Protein AF-A0AAV5Q593-F1 (afdb_monomer)

Radius of gyration: 21.49 Å; Cα contacts (8 Å, |Δi|>4): 114; chains: 1; bounding box: 65×35×60 Å

Foldseek 3Di:
DDDDDCVVVLVVLVVVLVVVDDPVLVVLLVVLLCVLLVVLVVVLVVLVVVLVVLVVDDDDLVSVLLSLLSVLLSLLSVLLSVLSSLQLVVLLSVCSVPHDSVVSSVVSNVVSVVLVCLLVVLCVVQVDPVHSNSNVSSVVSSVVSVVVSVVVLVVDPPDPSVPSVCVSVVSVVVSVVVSVVSVVVSVVVVVVVVVVVVVVVD

pLDDT: mean 79.13, std 11.5, range [40.97, 91.44]

Structure (mmCIF, N/CA/C/O backbone):
data_AF-A0AAV5Q593-F1
#
_entry.id   AF-A0AAV5Q593-F1
#
loop_
_atom_site.group_PDB
_atom_site.id
_atom_site.type_symbol
_atom_site.label_atom_id
_atom_site.label_alt_id
_atom_site.label_comp_id
_atom_site.label_asym_id
_atom_site.label_entity_id
_atom_site.label_seq_id
_atom_site.pdbx_PDB_ins_code
_atom_site.Cartn_x
_atom_site.Cartn_y
_atom_site.Cartn_z
_atom_site.occupancy
_atom_site.B_iso_or_equiv
_atom_site.auth_seq_id
_atom_site.auth_comp_id
_atom_site.auth_asym_id
_atom_site.auth_atom_id
_atom_site.pdbx_PDB_model_num
ATOM 1 N N . MET A 1 1 ? -33.151 -23.256 2.354 1.00 40.97 1 MET A N 1
ATOM 2 C CA . MET A 1 1 ? -32.770 -22.151 3.257 1.00 40.97 1 MET A CA 1
ATOM 3 C C . MET A 1 1 ? -31.304 -21.857 2.971 1.00 40.97 1 MET A C 1
ATOM 5 O O . MET A 1 1 ? -30.452 -22.601 3.429 1.00 40.97 1 MET A O 1
ATOM 9 N N . MET A 1 2 ? -31.025 -20.927 2.051 1.00 46.44 2 MET A N 1
ATOM 10 C CA . MET A 1 2 ? -29.651 -20.563 1.680 1.00 46.44 2 MET A CA 1
ATOM 11 C C . MET A 1 2 ? -29.119 -19.626 2.761 1.00 46.44 2 MET A C 1
ATOM 13 O O . MET A 1 2 ? -29.714 -18.571 2.984 1.00 46.44 2 MET A O 1
ATOM 17 N N . ASP A 1 3 ? -28.026 -19.999 3.422 1.00 46.44 3 ASP A N 1
ATOM 18 C CA . ASP A 1 3 ? -27.325 -19.073 4.304 1.00 46.44 3 ASP A CA 1
ATOM 19 C C . ASP A 1 3 ? -26.886 -17.848 3.489 1.00 46.44 3 ASP A C 1
ATOM 21 O O . ASP A 1 3 ? -26.282 -18.005 2.420 1.00 46.44 3 ASP A O 1
ATOM 25 N N . PRO A 1 4 ? -27.190 -16.620 3.944 1.00 50.50 4 PRO A N 1
ATOM 26 C CA . PRO A 1 4 ? -26.750 -15.429 3.243 1.00 50.50 4 PRO A CA 1
ATOM 27 C C . PRO A 1 4 ? -25.215 -15.417 3.188 1.00 50.50 4 PRO A C 1
ATOM 29 O O . PRO A 1 4 ? -24.549 -15.824 4.148 1.00 50.50 4 PRO A O 1
ATOM 32 N N . PRO A 1 5 ? -24.621 -14.948 2.080 1.00 56.03 5 PRO A N 1
ATOM 33 C CA . PRO A 1 5 ? -23.176 -14.938 1.932 1.00 56.03 5 PRO A CA 1
ATOM 34 C C . PRO A 1 5 ? -22.560 -14.106 3.066 1.00 56.03 5 PRO A C 1
ATOM 36 O O . PRO A 1 5 ? -22.904 -12.944 3.259 1.00 56.03 5 PRO A O 1
ATOM 39 N N . ARG A 1 6 ? -21.654 -14.723 3.837 1.00 53.84 6 ARG A N 1
ATOM 40 C CA . ARG A 1 6 ? -21.144 -14.266 5.150 1.00 53.84 6 ARG A CA 1
ATOM 41 C C . ARG A 1 6 ? -20.503 -12.863 5.153 1.00 53.84 6 ARG A C 1
ATOM 43 O O . ARG A 1 6 ? -20.304 -12.291 6.226 1.00 53.84 6 ARG A O 1
ATOM 50 N N . TYR A 1 7 ? -20.267 -12.273 3.972 1.00 55.06 7 TYR A N 1
ATOM 51 C CA . TYR A 1 7 ? -19.941 -10.852 3.812 1.00 55.06 7 TYR A CA 1
ATOM 52 C C . TYR A 1 7 ? -21.068 -9.961 4.354 1.00 55.06 7 TYR A C 1
ATOM 54 O O . TYR A 1 7 ? -20.794 -9.027 5.106 1.00 55.06 7 TYR A O 1
ATOM 62 N N . SER A 1 8 ? -22.332 -10.275 4.052 1.00 51.53 8 SER A N 1
ATOM 63 C CA . SER A 1 8 ? -23.485 -9.477 4.474 1.00 51.53 8 SER A CA 1
ATOM 64 C C . SER A 1 8 ? -23.594 -9.411 5.995 1.00 51.53 8 SER A C 1
ATOM 66 O O . SER A 1 8 ? -23.920 -8.363 6.533 1.00 51.53 8 SER A O 1
ATOM 68 N N . LEU A 1 9 ? -23.212 -10.480 6.700 1.00 53.84 9 LEU A N 1
ATOM 69 C CA . LEU A 1 9 ? -23.241 -10.554 8.160 1.00 53.84 9 LEU A CA 1
ATOM 70 C C . LEU A 1 9 ? -22.151 -9.698 8.831 1.00 53.84 9 LEU A C 1
ATOM 72 O O . LEU A 1 9 ? -22.342 -9.203 9.944 1.00 53.84 9 LEU A O 1
ATOM 76 N N . HIS A 1 10 ? -20.991 -9.537 8.184 1.00 55.56 10 HIS A N 1
ATOM 77 C CA . HIS A 1 10 ? -19.939 -8.622 8.637 1.00 55.56 10 HIS A CA 1
ATOM 78 C C . HIS A 1 10 ? -20.380 -7.166 8.457 1.00 55.56 10 HIS A C 1
ATOM 80 O O . HIS A 1 10 ? -20.287 -6.383 9.403 1.00 55.56 10 HIS A O 1
ATOM 86 N N . TRP A 1 11 ? -20.940 -6.826 7.292 1.00 54.03 11 TRP A N 1
ATOM 87 C CA . TRP A 1 11 ? -21.517 -5.503 7.049 1.00 54.03 11 TRP A CA 1
ATOM 88 C C . TRP A 1 11 ? -22.706 -5.215 7.962 1.00 54.03 11 TRP A C 1
ATOM 90 O O . TRP A 1 11 ? -22.788 -4.116 8.487 1.00 54.03 11 TRP A O 1
ATOM 100 N N . ASP A 1 12 ? -23.562 -6.197 8.241 1.00 61.19 12 ASP A N 1
ATOM 101 C CA . ASP A 1 12 ? -24.716 -6.042 9.130 1.00 61.19 12 ASP A CA 1
ATOM 102 C C . ASP A 1 12 ? -24.302 -5.874 10.605 1.00 61.19 12 ASP A C 1
ATOM 104 O O . ASP A 1 12 ? -24.892 -5.095 11.354 1.00 61.19 12 ASP A O 1
ATOM 108 N N . ARG A 1 13 ? -23.214 -6.529 11.042 1.00 60.25 13 ARG A N 1
ATOM 109 C CA . ARG A 1 13 ? -22.600 -6.236 12.350 1.00 60.25 13 ARG A CA 1
ATOM 110 C C . ARG A 1 13 ? -21.991 -4.842 12.389 1.00 60.25 13 ARG A C 1
ATOM 112 O O . ARG A 1 13 ? -22.217 -4.129 13.365 1.00 60.25 13 ARG A O 1
ATOM 119 N N . LYS A 1 14 ? -21.257 -4.439 11.345 1.00 63.03 14 LYS A N 1
ATOM 120 C CA . LYS A 1 14 ? -20.722 -3.077 11.249 1.00 63.03 14 LYS A CA 1
ATOM 121 C C . LYS A 1 14 ? -21.850 -2.059 11.313 1.00 63.03 14 LYS A C 1
ATOM 123 O O . LYS A 1 14 ? -21.798 -1.185 12.160 1.00 63.03 14 LYS A O 1
ATOM 128 N N . THR A 1 15 ? -22.893 -2.184 10.500 1.00 65.06 15 THR A N 1
ATOM 129 C CA . THR A 1 15 ? -24.007 -1.226 10.466 1.00 65.06 15 THR A CA 1
ATOM 130 C C . THR A 1 15 ? -24.771 -1.181 11.786 1.00 65.06 15 THR A C 1
ATOM 132 O O . THR A 1 15 ? -25.146 -0.093 12.213 1.00 65.06 15 THR A O 1
ATOM 135 N N . LYS A 1 16 ? -24.958 -2.314 12.478 1.00 66.00 16 LYS A N 1
ATOM 136 C CA . LYS A 1 16 ? -25.583 -2.357 13.813 1.00 66.00 16 LYS A CA 1
ATOM 137 C C . LYS A 1 16 ? -24.742 -1.675 14.888 1.00 66.00 16 LYS A C 1
ATOM 139 O O . LYS A 1 16 ? -25.293 -0.970 15.731 1.00 66.00 16 LYS A O 1
ATOM 144 N N . VAL A 1 17 ? -23.425 -1.872 14.869 1.00 63.81 17 VAL A N 1
ATOM 145 C CA . VAL A 1 17 ? -22.509 -1.206 15.805 1.00 63.81 17 VAL A CA 1
ATOM 146 C C . VAL A 1 17 ? -22.388 0.281 15.459 1.00 63.81 17 VAL A C 1
ATOM 148 O O . VAL A 1 17 ? -22.510 1.119 16.346 1.00 63.81 17 VAL A O 1
ATOM 151 N N . LEU A 1 18 ? -22.257 0.624 14.174 1.00 61.31 18 LEU A N 1
ATOM 152 C CA . LEU A 1 18 ? -22.214 2.001 13.689 1.00 61.31 18 LEU A CA 1
ATOM 153 C C . LEU A 1 18 ? -23.513 2.759 14.023 1.00 61.31 18 LEU A C 1
ATOM 155 O O . LEU A 1 18 ? -23.441 3.855 14.564 1.00 61.31 18 LEU A O 1
ATOM 159 N N . LYS A 1 19 ? -24.704 2.186 13.815 1.00 66.50 19 LYS A N 1
ATOM 160 C CA . LYS A 1 19 ? -25.981 2.850 14.157 1.00 66.50 19 LYS A CA 1
ATOM 161 C C . LYS A 1 19 ? -26.128 3.202 15.640 1.00 66.50 19 LYS A C 1
ATOM 163 O O . LYS A 1 19 ? -26.953 4.043 15.972 1.00 66.50 19 LYS A O 1
ATOM 168 N N . ARG A 1 20 ? -25.360 2.563 16.528 1.00 65.31 20 ARG A N 1
ATOM 169 C CA . ARG A 1 20 ? -25.395 2.822 17.973 1.00 65.31 20 ARG A CA 1
ATOM 170 C C . ARG A 1 20 ? -24.578 4.058 18.379 1.00 65.31 20 ARG A C 1
ATOM 172 O O . ARG A 1 20 ? -24.723 4.522 19.505 1.00 65.31 20 ARG A O 1
ATOM 179 N N . LEU A 1 21 ? -23.709 4.572 17.504 1.00 70.69 21 LEU A N 1
ATOM 180 C CA . LEU A 1 21 ? -22.797 5.672 17.822 1.00 70.69 21 LEU A CA 1
ATOM 181 C C . LEU A 1 21 ? -23.312 7.028 17.308 1.00 70.69 21 LEU A C 1
ATOM 183 O O . LEU A 1 21 ? -23.854 7.100 16.204 1.00 70.69 21 LEU A O 1
ATOM 187 N N . PRO A 1 22 ? -23.073 8.119 18.058 1.00 77.12 22 PRO A N 1
ATOM 188 C CA . PRO A 1 22 ? -23.389 9.465 17.604 1.00 77.12 22 PRO A CA 1
ATOM 189 C C . PRO A 1 22 ? -22.501 9.879 16.417 1.00 77.12 22 PRO A C 1
ATOM 191 O O . PRO A 1 22 ? -21.320 9.533 16.338 1.00 77.12 22 PRO A O 1
ATOM 194 N N . THR A 1 23 ? -23.070 10.654 15.494 1.00 77.88 23 THR A N 1
ATOM 195 C CA . THR A 1 23 ? -22.517 10.943 14.157 1.00 77.88 23 THR A CA 1
ATOM 196 C C . THR A 1 23 ? -21.130 11.597 14.173 1.00 77.88 23 THR A C 1
ATOM 198 O O . THR A 1 23 ? -20.306 11.321 13.304 1.00 77.88 23 THR A O 1
ATOM 201 N N . HIS A 1 24 ? -20.834 12.423 15.180 1.00 76.06 24 HIS A N 1
ATOM 202 C CA . HIS A 1 24 ? -19.535 13.093 15.306 1.00 76.06 24 HIS A CA 1
ATOM 203 C C . HIS A 1 24 ? -18.388 12.101 15.545 1.00 76.06 24 HIS A C 1
ATOM 205 O O . HIS A 1 24 ? -17.301 12.260 14.995 1.00 76.06 24 HIS A O 1
ATOM 211 N N . ILE A 1 25 ? -18.637 11.031 16.306 1.00 82.25 25 ILE A N 1
ATOM 212 C CA . ILE A 1 25 ? -17.612 10.025 16.595 1.00 82.25 25 ILE A CA 1
ATOM 213 C C . ILE A 1 25 ? -17.326 9.172 15.358 1.00 82.25 25 ILE A C 1
ATOM 215 O O . ILE A 1 25 ? -16.177 8.803 15.123 1.00 82.25 25 ILE A O 1
ATOM 219 N N . HIS A 1 26 ? -18.338 8.924 14.520 1.00 74.38 26 HIS A N 1
ATOM 220 C CA . HIS A 1 26 ? -18.133 8.279 13.217 1.00 74.38 26 HIS A CA 1
ATOM 221 C C . HIS A 1 26 ? -17.228 9.069 12.299 1.00 74.38 26 HIS A C 1
ATOM 223 O O . HIS A 1 26 ? -16.357 8.491 11.648 1.00 74.38 26 HIS A O 1
ATOM 229 N N . MET A 1 27 ? -17.418 10.385 12.259 1.00 78.31 27 MET A N 1
ATOM 230 C CA . MET A 1 27 ? -16.593 11.253 11.433 1.00 78.31 27 MET A CA 1
ATOM 231 C C . MET A 1 27 ? -15.132 11.211 11.900 1.00 78.31 27 MET A C 1
ATOM 233 O O . MET A 1 27 ? -14.245 10.963 11.089 1.00 78.31 27 MET A O 1
ATOM 237 N N . ILE A 1 28 ? -14.884 11.326 13.209 1.00 82.75 28 ILE A N 1
ATOM 238 C CA . ILE A 1 28 ? -13.532 11.241 13.790 1.00 82.75 28 ILE A CA 1
ATOM 239 C C . ILE A 1 28 ? -12.879 9.882 13.501 1.00 82.75 28 ILE A C 1
ATOM 241 O O . ILE A 1 28 ? -11.709 9.825 13.125 1.00 82.75 28 ILE A O 1
ATOM 245 N N . LEU A 1 29 ? -13.626 8.785 13.645 1.00 80.88 29 LEU A N 1
ATOM 246 C CA . LEU A 1 29 ? -13.118 7.431 13.412 1.00 80.88 29 LEU A CA 1
ATOM 247 C C . LEU A 1 29 ? -12.730 7.205 11.942 1.00 80.88 29 LEU A C 1
ATOM 249 O O . LEU A 1 29 ? -11.699 6.598 11.660 1.00 80.88 29 LEU A O 1
ATOM 253 N N . THR A 1 30 ? -13.536 7.734 11.020 1.00 79.50 30 THR A N 1
ATOM 254 C CA . THR A 1 30 ? -13.275 7.684 9.575 1.00 79.50 30 THR A CA 1
ATOM 255 C C . THR A 1 30 ? -12.025 8.497 9.234 1.00 79.50 30 THR A C 1
ATOM 257 O O . THR A 1 30 ? -11.109 7.973 8.612 1.00 79.50 30 THR A O 1
ATOM 260 N N . ILE A 1 31 ? -11.922 9.726 9.750 1.00 82.44 31 ILE A N 1
ATOM 261 C CA . ILE A 1 31 ? -10.764 10.604 9.527 1.00 82.44 31 ILE A CA 1
ATOM 262 C C . ILE A 1 31 ? -9.478 9.969 10.065 1.00 82.44 31 ILE A C 1
ATOM 264 O O . ILE A 1 31 ? -8.472 9.944 9.365 1.00 82.44 31 ILE A O 1
ATOM 268 N N . CYS A 1 32 ? -9.503 9.403 11.277 1.00 77.38 32 CYS A N 1
ATOM 269 C CA . CYS A 1 32 ? -8.333 8.759 11.882 1.00 77.38 32 CYS A CA 1
ATOM 270 C C . CYS A 1 32 ? -7.802 7.585 11.044 1.00 77.38 32 CYS A C 1
ATOM 272 O O . CYS A 1 32 ? -6.595 7.354 10.995 1.00 77.38 32 CYS A O 1
ATOM 274 N N . ARG A 1 33 ? -8.695 6.842 10.385 1.00 81.38 33 ARG A N 1
ATOM 275 C CA . ARG A 1 33 ? -8.326 5.745 9.484 1.00 81.38 33 ARG A CA 1
ATOM 276 C C . ARG A 1 33 ? -7.701 6.253 8.183 1.00 81.38 33 ARG A C 1
ATOM 278 O O . ARG A 1 33 ? -6.836 5.578 7.632 1.00 81.38 33 ARG A O 1
ATOM 285 N N . ASP A 1 34 ? -8.125 7.415 7.698 1.00 85.06 34 ASP A N 1
ATOM 286 C CA . ASP A 1 34 ? -7.750 7.909 6.371 1.00 85.06 34 ASP A CA 1
ATOM 287 C C . ASP A 1 34 ? -6.415 8.700 6.369 1.00 85.06 34 ASP A C 1
ATOM 289 O O . ASP A 1 34 ? -5.827 8.916 5.309 1.00 85.06 34 ASP A O 1
ATOM 293 N N . ILE A 1 35 ? -5.867 9.051 7.544 1.00 86.12 35 ILE A N 1
ATOM 294 C CA . ILE A 1 35 ? -4.539 9.690 7.712 1.00 86.12 35 ILE A CA 1
ATOM 295 C C . ILE A 1 35 ? -3.400 8.939 6.978 1.00 86.12 35 ILE A C 1
ATOM 297 O O . ILE A 1 35 ? -2.719 9.558 6.155 1.00 86.12 35 ILE A O 1
ATOM 301 N N . PRO A 1 36 ? -3.158 7.631 7.221 1.00 84.19 36 PRO A N 1
ATOM 302 C CA . PRO A 1 36 ? -2.080 6.891 6.555 1.00 84.19 36 PRO A CA 1
ATOM 303 C C . PRO A 1 36 ? -2.301 6.758 5.044 1.00 84.19 36 PRO A C 1
ATOM 305 O O . PRO A 1 36 ? -1.339 6.751 4.277 1.00 84.19 36 PRO A O 1
ATOM 308 N N . ILE A 1 37 ? -3.563 6.705 4.606 1.00 85.62 37 ILE A N 1
ATOM 309 C CA . ILE A 1 37 ? -3.933 6.612 3.190 1.00 85.62 37 ILE A CA 1
ATOM 310 C C . ILE A 1 37 ? -3.525 7.888 2.464 1.00 85.62 37 ILE A C 1
ATOM 312 O O . ILE A 1 37 ? -2.907 7.814 1.407 1.00 85.62 37 ILE A O 1
ATOM 316 N N . TYR A 1 38 ? -3.819 9.052 3.046 1.00 86.88 38 TYR A N 1
ATOM 317 C CA . TYR A 1 38 ? -3.454 10.336 2.456 1.00 86.88 38 TYR A CA 1
ATOM 318 C C . TYR A 1 38 ? -1.933 10.484 2.289 1.00 86.88 38 TYR A C 1
ATOM 320 O O . TYR A 1 38 ? -1.461 10.928 1.240 1.00 86.88 38 TYR A O 1
ATOM 328 N N . LEU A 1 39 ? -1.152 10.057 3.287 1.00 85.69 39 LEU A N 1
ATOM 329 C CA . LEU A 1 39 ? 0.309 10.104 3.212 1.00 85.69 39 LEU A CA 1
ATOM 330 C C . LEU A 1 39 ? 0.865 9.177 2.122 1.00 85.69 39 LEU A C 1
ATOM 332 O O . LEU A 1 39 ? 1.710 9.590 1.327 1.00 85.69 39 LEU A O 1
ATOM 336 N N . MET A 1 40 ? 0.384 7.935 2.059 1.00 85.25 40 MET A N 1
ATOM 337 C CA . MET A 1 40 ? 0.772 6.982 1.014 1.00 85.25 40 MET A CA 1
ATOM 338 C C . MET A 1 40 ? 0.362 7.480 -0.378 1.00 85.25 40 MET A C 1
ATOM 340 O O . MET A 1 40 ? 1.123 7.358 -1.335 1.00 85.25 40 MET A O 1
ATOM 344 N N . LEU A 1 41 ? -0.804 8.122 -0.491 1.00 86.69 41 LEU A N 1
ATOM 345 C CA . LEU A 1 41 ? -1.286 8.698 -1.742 1.00 86.69 41 LEU A CA 1
ATOM 346 C C . LEU A 1 41 ? -0.382 9.841 -2.229 1.00 86.69 41 LEU A C 1
ATOM 348 O O . LEU A 1 41 ? -0.114 9.941 -3.425 1.00 86.69 41 LEU A O 1
ATOM 352 N N . LYS A 1 42 ? 0.158 10.664 -1.318 1.00 87.62 42 LYS A N 1
ATOM 353 C CA . LYS A 1 42 ? 1.162 11.685 -1.663 1.00 87.62 42 LYS A CA 1
ATOM 354 C C . LYS A 1 42 ? 2.403 11.056 -2.305 1.00 87.62 42 LYS A C 1
ATOM 356 O O . LYS A 1 42 ? 2.873 11.554 -3.324 1.00 87.62 42 LYS A O 1
ATOM 361 N N . HIS A 1 43 ? 2.907 9.957 -1.745 1.00 86.94 43 HIS A N 1
ATOM 362 C CA . HIS A 1 43 ? 4.047 9.233 -2.311 1.00 86.94 43 HIS A CA 1
ATOM 363 C C . HIS A 1 43 ? 3.720 8.617 -3.674 1.00 86.94 43 HIS A C 1
ATOM 365 O O . HIS A 1 43 ? 4.517 8.728 -4.604 1.00 86.94 43 HIS A O 1
ATOM 371 N N . TYR A 1 44 ? 2.526 8.036 -3.814 1.00 87.25 44 TYR A N 1
ATOM 372 C CA . TYR A 1 44 ? 2.028 7.517 -5.084 1.00 87.25 44 TYR A CA 1
ATOM 373 C C . TYR A 1 44 ? 2.024 8.591 -6.183 1.00 87.25 44 TYR A C 1
ATOM 375 O O . TYR A 1 44 ? 2.565 8.359 -7.262 1.00 87.25 44 TYR A O 1
ATOM 383 N N . PHE A 1 45 ? 1.493 9.789 -5.909 1.00 87.69 45 PHE A N 1
ATOM 384 C CA . PHE A 1 45 ? 1.488 10.879 -6.892 1.00 87.69 45 PHE A CA 1
ATOM 385 C C . PHE A 1 45 ? 2.898 11.300 -7.324 1.00 87.69 45 PHE A C 1
ATOM 387 O O . PHE A 1 45 ? 3.109 11.572 -8.505 1.00 87.69 45 PHE A O 1
ATOM 394 N N . VAL A 1 46 ? 3.869 11.313 -6.404 1.00 87.19 46 VAL A N 1
ATOM 395 C CA . VAL A 1 46 ? 5.276 11.608 -6.728 1.00 87.19 46 VAL A CA 1
ATOM 396 C C . VAL A 1 46 ? 5.883 10.527 -7.632 1.00 87.19 46 VAL A C 1
ATOM 398 O O . VAL A 1 46 ? 6.596 10.844 -8.577 1.00 87.19 46 VAL A O 1
ATOM 401 N N . LEU A 1 47 ? 5.583 9.249 -7.392 1.00 84.38 47 LEU A N 1
ATOM 402 C CA . LEU A 1 47 ? 6.066 8.147 -8.236 1.00 84.38 47 LEU A CA 1
ATOM 403 C C . LEU A 1 47 ? 5.481 8.209 -9.651 1.00 84.38 47 LEU A C 1
ATOM 405 O O . LEU A 1 47 ? 6.194 8.004 -10.632 1.00 84.38 47 LEU A O 1
ATOM 409 N N . VAL A 1 48 ? 4.189 8.521 -9.758 1.00 85.44 48 VAL A N 1
ATOM 410 C 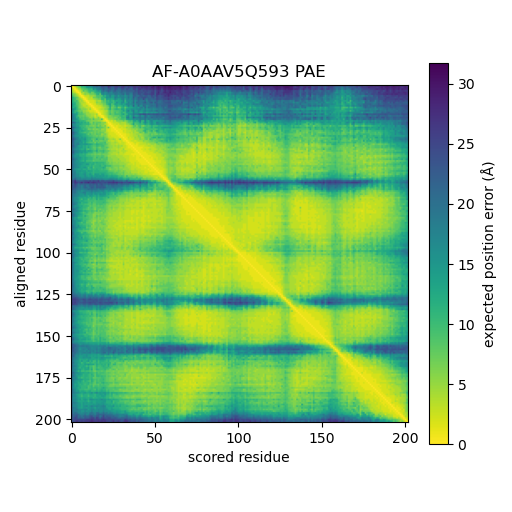CA . VAL A 1 48 ? 3.499 8.637 -11.049 1.00 85.44 48 VAL A CA 1
ATOM 411 C C . VAL A 1 48 ? 3.993 9.845 -11.841 1.00 85.44 48 VAL A C 1
ATOM 413 O O . VAL A 1 48 ? 4.158 9.740 -13.056 1.00 85.44 48 VAL A O 1
ATOM 416 N N . SER A 1 49 ? 4.278 10.975 -11.186 1.00 83.62 49 SER A N 1
ATOM 417 C CA . SER A 1 49 ? 4.833 12.141 -11.883 1.00 83.62 49 SER A CA 1
ATOM 418 C C . SER A 1 49 ? 6.239 11.865 -12.425 1.00 83.62 49 SER A C 1
ATOM 420 O O . SER A 1 49 ? 6.508 12.170 -13.584 1.00 83.62 49 SER A O 1
ATOM 422 N N . GLN A 1 50 ? 7.102 11.205 -11.643 1.00 83.06 50 GLN A N 1
ATOM 423 C CA . GLN A 1 50 ? 8.434 10.767 -12.087 1.00 83.06 50 GLN A CA 1
ATOM 424 C C . GLN A 1 50 ? 8.350 9.811 -13.287 1.00 83.06 50 GLN A C 1
ATOM 426 O O . GLN A 1 50 ? 9.114 9.937 -14.243 1.00 83.06 50 GLN A O 1
ATOM 431 N N . TRP A 1 51 ? 7.397 8.876 -13.264 1.00 83.06 51 TRP A N 1
ATOM 432 C CA . TRP A 1 51 ? 7.144 7.953 -14.370 1.00 83.06 51 TRP A CA 1
ATOM 433 C C . TRP A 1 51 ? 6.709 8.674 -15.654 1.00 83.06 51 TRP A C 1
ATOM 435 O O . TRP A 1 51 ? 7.240 8.390 -16.729 1.00 83.06 51 TRP A O 1
ATOM 445 N N . TYR A 1 52 ? 5.782 9.629 -15.542 1.00 82.31 52 TYR A N 1
ATOM 446 C CA . TYR A 1 52 ? 5.266 10.385 -16.685 1.00 82.31 52 TYR A CA 1
ATOM 447 C C . TYR A 1 52 ? 6.351 11.246 -17.349 1.00 82.31 52 TYR A C 1
ATOM 449 O O . TYR A 1 52 ? 6.488 11.238 -18.571 1.00 82.31 52 TYR A O 1
ATOM 457 N N . GLU A 1 53 ? 7.172 11.926 -16.545 1.00 83.19 53 GLU A N 1
ATOM 458 C CA . GLU A 1 53 ? 8.322 12.715 -17.014 1.00 83.19 53 GLU A CA 1
ATOM 459 C C . GLU A 1 53 ? 9.352 11.866 -17.770 1.00 83.19 53 GLU A C 1
ATOM 461 O O . GLU A 1 53 ? 9.943 12.312 -18.755 1.00 83.19 53 GLU A O 1
ATOM 466 N N . LEU A 1 54 ? 9.566 10.622 -17.332 1.00 77.38 54 LEU A N 1
ATOM 467 C CA . LEU A 1 54 ? 10.458 9.692 -18.018 1.00 77.38 54 LEU A CA 1
ATOM 468 C C . LEU A 1 54 ? 9.880 9.266 -19.373 1.00 77.38 54 LEU A C 1
ATOM 470 O O . LEU A 1 54 ? 10.638 9.225 -20.337 1.00 77.38 54 LEU A O 1
ATOM 474 N N . ILE A 1 55 ? 8.568 9.007 -19.450 1.00 75.69 55 ILE A N 1
ATOM 475 C CA . ILE A 1 55 ? 7.860 8.592 -20.678 1.00 75.69 55 ILE A CA 1
ATOM 476 C C . ILE A 1 55 ? 7.785 9.681 -21.736 1.00 75.69 55 ILE A C 1
ATOM 478 O O . ILE A 1 55 ? 7.825 9.378 -22.927 1.00 75.69 55 ILE A O 1
ATOM 482 N N . ALA A 1 56 ? 7.706 10.941 -21.323 1.00 78.44 56 ALA A N 1
ATOM 483 C CA . ALA A 1 56 ? 7.639 12.064 -22.247 1.00 78.44 56 ALA A CA 1
ATOM 484 C C . ALA A 1 56 ? 8.954 12.317 -23.018 1.00 78.44 56 ALA A C 1
ATOM 486 O O . ALA A 1 56 ? 8.946 13.061 -23.998 1.00 78.44 56 ALA A O 1
ATOM 487 N N . LYS A 1 57 ? 10.085 11.723 -22.606 1.00 79.12 57 LYS A N 1
ATOM 488 C CA . LYS A 1 57 ? 11.384 11.871 -23.286 1.00 79.12 57 LYS A CA 1
ATOM 489 C C . LYS A 1 57 ? 11.619 10.732 -24.286 1.00 79.12 57 LYS A C 1
ATOM 491 O O . LYS A 1 57 ? 11.561 9.569 -23.914 1.00 79.12 57 LYS A O 1
ATOM 496 N N . ASP A 1 58 ? 11.941 11.075 -25.533 1.00 60.84 58 ASP A N 1
ATOM 497 C CA . ASP A 1 58 ? 12.245 10.134 -26.627 1.00 60.84 58 ASP A CA 1
ATOM 498 C C . ASP A 1 58 ? 13.471 9.239 -26.291 1.00 60.84 58 ASP A C 1
ATOM 500 O O . ASP A 1 58 ? 14.482 9.727 -25.774 1.00 60.84 58 ASP A O 1
ATOM 504 N N . TYR A 1 59 ? 13.370 7.914 -26.481 1.00 59.84 59 TYR A N 1
ATOM 505 C CA . TYR A 1 59 ? 14.107 6.915 -25.674 1.00 59.84 59 TYR A CA 1
ATOM 506 C C . TYR A 1 59 ? 15.391 6.311 -26.292 1.00 59.84 59 TYR A C 1
ATOM 508 O O . TYR A 1 59 ? 15.403 5.838 -27.426 1.00 59.84 59 TYR A O 1
ATOM 516 N N . LYS A 1 60 ? 16.433 6.171 -25.445 1.00 62.22 60 LYS A N 1
ATOM 517 C CA . LYS A 1 60 ? 17.453 5.091 -25.471 1.00 62.22 60 LYS A CA 1
ATOM 518 C C . LYS A 1 60 ? 17.004 3.948 -24.541 1.00 62.22 60 LYS A C 1
ATOM 520 O O . LYS A 1 60 ? 16.194 4.154 -23.644 1.00 62.22 60 LYS A O 1
ATOM 525 N N . SER A 1 61 ? 17.557 2.749 -24.674 1.00 65.12 61 SER A N 1
ATOM 526 C CA . SER A 1 61 ? 17.097 1.581 -23.908 1.00 65.12 61 SER A CA 1
ATOM 527 C C . SER A 1 61 ? 17.318 1.614 -22.393 1.00 65.12 61 SER A C 1
ATOM 529 O O . SER A 1 61 ? 16.535 1.060 -21.628 1.00 65.12 61 SER A O 1
ATOM 531 N N . VAL A 1 62 ? 18.334 2.328 -21.912 1.00 67.00 62 VAL A N 1
ATOM 532 C CA . VAL A 1 62 ? 18.587 2.458 -20.466 1.00 67.00 62 VAL A CA 1
ATOM 533 C C . VAL A 1 62 ? 17.445 3.202 -19.759 1.00 67.00 62 VAL A C 1
ATOM 535 O O . VAL A 1 62 ? 17.131 2.913 -18.602 1.00 67.00 62 VAL A O 1
ATOM 538 N N . THR A 1 63 ? 16.779 4.140 -20.442 1.00 69.62 63 THR A N 1
ATOM 539 C CA . THR A 1 63 ? 15.682 4.905 -19.841 1.00 69.62 63 THR A CA 1
ATOM 540 C C . THR A 1 63 ? 14.386 4.093 -19.748 1.00 69.62 63 THR A C 1
ATOM 542 O O . THR A 1 63 ? 13.604 4.342 -18.828 1.00 69.62 63 THR A O 1
ATOM 545 N N . THR A 1 64 ? 14.160 3.086 -20.605 1.00 71.38 64 THR A N 1
ATOM 546 C CA . THR A 1 64 ? 12.956 2.231 -20.519 1.00 71.38 64 THR A CA 1
ATOM 547 C C . THR A 1 64 ? 12.984 1.340 -19.278 1.00 71.38 64 THR A C 1
ATOM 549 O O . THR A 1 64 ? 11.970 1.231 -18.588 1.00 71.38 64 THR A O 1
ATOM 552 N N . VAL A 1 65 ? 14.155 0.793 -18.924 1.00 77.06 65 VAL A N 1
ATOM 553 C CA . VAL A 1 65 ? 14.356 -0.001 -17.696 1.00 77.06 65 VAL A CA 1
ATOM 554 C C . VAL A 1 65 ? 13.990 0.821 -16.458 1.00 77.06 65 VAL A C 1
ATOM 556 O O . VAL A 1 65 ? 13.234 0.370 -15.594 1.00 77.06 65 VAL A O 1
ATOM 559 N N . ARG A 1 66 ? 14.453 2.073 -16.399 1.00 77.62 66 ARG A N 1
ATOM 560 C CA . ARG A 1 66 ? 14.168 2.968 -15.272 1.00 77.62 66 ARG A CA 1
ATOM 561 C C . ARG A 1 66 ? 12.692 3.370 -15.200 1.00 77.62 66 ARG A C 1
ATOM 563 O O . ARG A 1 66 ? 12.125 3.400 -14.114 1.00 77.62 66 ARG A O 1
ATOM 570 N N . ALA A 1 67 ? 12.037 3.618 -16.335 1.00 79.25 67 ALA A N 1
ATOM 571 C CA . ALA A 1 67 ? 10.604 3.919 -16.359 1.00 79.25 67 ALA A CA 1
ATOM 572 C C . ALA A 1 67 ? 9.765 2.752 -15.807 1.00 79.25 67 ALA A C 1
ATOM 574 O O . ALA A 1 67 ? 8.847 2.952 -15.013 1.00 79.25 67 ALA A O 1
ATOM 575 N N . THR A 1 68 ? 10.106 1.514 -16.162 1.00 84.00 68 THR A N 1
ATOM 576 C CA . THR A 1 68 ? 9.379 0.344 -15.655 1.00 84.00 68 THR A CA 1
ATOM 577 C C . THR A 1 68 ? 9.548 0.107 -14.154 1.00 84.00 68 THR A C 1
ATOM 579 O O . THR A 1 68 ? 8.633 -0.419 -13.519 1.00 84.00 68 THR A O 1
ATOM 582 N N . GLU A 1 69 ? 10.668 0.539 -13.570 1.00 86.06 69 GLU A N 1
ATOM 583 C CA . GLU A 1 69 ? 10.899 0.460 -12.128 1.00 86.06 69 GLU A CA 1
ATOM 584 C C . GLU A 1 69 ? 9.917 1.350 -11.352 1.00 86.06 69 GLU A C 1
ATOM 586 O O . GLU A 1 69 ? 9.238 0.875 -10.439 1.00 86.06 69 GLU A O 1
ATOM 591 N N . TYR A 1 70 ? 9.762 2.612 -11.768 1.00 86.44 70 TYR A N 1
ATOM 592 C CA . TYR A 1 70 ? 8.798 3.536 -11.160 1.00 86.44 70 TYR A CA 1
ATOM 593 C C . TYR A 1 70 ? 7.345 3.087 -11.362 1.00 86.44 70 TYR A C 1
ATOM 595 O O . TYR A 1 70 ? 6.518 3.245 -10.462 1.00 86.44 70 TYR A O 1
ATOM 603 N N . PHE A 1 71 ? 7.037 2.465 -12.505 1.00 87.19 71 PHE A N 1
ATOM 604 C CA . PHE A 1 71 ? 5.716 1.887 -12.751 1.00 87.19 71 PHE A CA 1
ATOM 605 C C . PHE A 1 71 ? 5.389 0.775 -11.747 1.00 87.19 71 PHE A C 1
ATOM 607 O O . PHE A 1 71 ? 4.362 0.838 -11.070 1.00 87.19 71 PHE A O 1
ATOM 614 N N . LEU A 1 72 ? 6.276 -0.213 -11.589 1.00 89.31 72 LEU A N 1
ATOM 615 C CA . LEU A 1 72 ? 6.079 -1.282 -10.605 1.00 89.31 72 LEU A CA 1
ATOM 616 C C . LEU A 1 72 ? 6.029 -0.726 -9.179 1.00 89.31 72 LEU A C 1
ATOM 618 O O . LEU A 1 72 ? 5.163 -1.129 -8.408 1.00 89.31 72 LEU A O 1
ATOM 622 N N . ALA A 1 73 ? 6.898 0.227 -8.836 1.00 89.75 73 ALA A N 1
ATOM 623 C CA . ALA A 1 73 ? 6.882 0.888 -7.533 1.00 89.75 73 ALA A CA 1
ATOM 624 C C . ALA A 1 73 ? 5.514 1.529 -7.226 1.00 89.75 73 ALA A C 1
ATOM 626 O O . ALA A 1 73 ? 4.978 1.348 -6.132 1.00 89.75 73 ALA A O 1
ATOM 627 N N . SER A 1 74 ? 4.902 2.206 -8.204 1.00 89.12 74 SER A N 1
ATOM 628 C CA . SER A 1 74 ? 3.562 2.791 -8.057 1.00 89.12 74 SER A CA 1
ATOM 629 C C . SER A 1 74 ? 2.477 1.732 -7.820 1.00 89.12 74 SER A C 1
ATOM 631 O O . SER A 1 74 ? 1.604 1.912 -6.969 1.00 89.12 74 SER A O 1
ATOM 633 N N . LEU A 1 75 ? 2.576 0.584 -8.496 1.00 90.75 75 LEU A N 1
ATOM 634 C CA . LEU A 1 75 ? 1.661 -0.542 -8.326 1.00 90.75 75 LEU A CA 1
ATOM 635 C C . LEU A 1 75 ? 1.781 -1.146 -6.920 1.00 90.75 75 LEU A C 1
ATOM 637 O O . LEU A 1 75 ? 0.769 -1.372 -6.256 1.00 90.75 75 LEU A O 1
ATOM 641 N N . TRP A 1 76 ? 3.005 -1.352 -6.427 1.00 91.00 76 TRP A N 1
ATOM 642 C CA . TRP A 1 76 ? 3.241 -1.826 -5.059 1.00 91.00 76 TRP A CA 1
ATOM 643 C C . TRP A 1 76 ? 2.794 -0.809 -4.005 1.00 91.00 76 TRP A C 1
ATOM 645 O O . TRP A 1 76 ? 2.277 -1.203 -2.959 1.00 91.00 76 TRP A O 1
ATOM 655 N N . CYS A 1 77 ? 2.898 0.489 -4.294 1.00 90.12 77 CYS A N 1
ATOM 656 C CA . CYS A 1 77 ? 2.354 1.542 -3.441 1.00 90.12 77 CYS A CA 1
ATOM 657 C C . CYS A 1 77 ? 0.819 1.439 -3.320 1.00 90.12 77 CYS A C 1
ATOM 659 O O . CYS A 1 77 ? 0.288 1.483 -2.209 1.00 90.12 77 CYS A O 1
ATOM 661 N N . LEU A 1 78 ? 0.097 1.189 -4.422 1.00 89.75 78 LEU A N 1
ATOM 662 C CA . LEU A 1 78 ? -1.355 0.946 -4.383 1.00 89.75 78 LEU A CA 1
ATOM 663 C C . LEU A 1 78 ? -1.716 -0.283 -3.538 1.00 89.75 78 LEU A C 1
ATOM 665 O O . LEU A 1 78 ? -2.668 -0.240 -2.757 1.00 89.75 78 LEU A O 1
ATOM 669 N N . VAL A 1 79 ? -0.935 -1.363 -3.638 1.00 91.44 79 VAL A N 1
ATOM 670 C CA . VAL A 1 79 ? -1.116 -2.555 -2.790 1.00 91.44 79 VAL A CA 1
ATOM 671 C C . VAL A 1 79 ? -0.896 -2.220 -1.314 1.00 91.44 79 VAL A C 1
ATOM 673 O O . VAL A 1 79 ? -1.688 -2.649 -0.477 1.00 91.44 79 VAL A O 1
ATOM 676 N N . CYS A 1 80 ? 0.120 -1.418 -0.981 1.00 90.12 80 CYS A N 1
ATOM 677 C CA . CYS A 1 80 ? 0.369 -0.968 0.393 1.00 90.12 80 CYS A CA 1
ATOM 678 C C . CYS A 1 80 ? -0.797 -0.138 0.946 1.00 90.12 80 CYS A C 1
ATOM 680 O O . CYS A 1 80 ? -1.211 -0.354 2.086 1.00 90.12 80 CYS A O 1
ATOM 682 N N . ILE A 1 81 ? -1.357 0.770 0.136 1.00 90.56 81 ILE A N 1
ATOM 683 C CA . ILE A 1 81 ? -2.541 1.568 0.494 1.00 90.56 81 ILE A CA 1
ATOM 684 C C . ILE A 1 81 ? -3.721 0.651 0.825 1.00 90.56 81 ILE A C 1
ATOM 686 O O . ILE A 1 81 ? -4.341 0.784 1.884 1.00 90.56 81 ILE A O 1
ATOM 690 N N . LEU A 1 82 ? -4.009 -0.308 -0.059 1.00 88.75 82 LEU A N 1
ATOM 691 C CA . LEU A 1 82 ? -5.097 -1.267 0.125 1.00 88.75 82 LEU A CA 1
ATOM 692 C C . LEU A 1 82 ? -4.884 -2.124 1.377 1.00 88.75 82 LEU A C 1
ATOM 694 O O . LEU A 1 82 ? -5.802 -2.293 2.177 1.00 88.75 82 LEU A O 1
ATOM 698 N N . LEU A 1 83 ? -3.672 -2.636 1.583 1.00 87.75 83 LEU A N 1
ATOM 699 C CA . LEU A 1 83 ? -3.346 -3.480 2.727 1.00 87.75 83 LEU A CA 1
ATOM 700 C C . LEU A 1 83 ? -3.442 -2.711 4.050 1.00 87.75 83 LEU A C 1
ATOM 702 O O . LEU A 1 83 ? -4.014 -3.219 5.013 1.00 87.75 83 LEU A O 1
ATOM 706 N N . SER A 1 84 ? -2.951 -1.470 4.085 1.00 90.19 84 SER A N 1
ATOM 707 C CA . SER A 1 84 ? -3.088 -0.584 5.244 1.00 90.19 84 SER A CA 1
ATOM 708 C C . SER A 1 84 ? -4.560 -0.359 5.598 1.00 90.19 84 SER A C 1
ATOM 710 O O . SER A 1 84 ? -4.948 -0.529 6.756 1.00 90.19 84 SER A O 1
ATOM 712 N N . TYR A 1 85 ? -5.400 -0.077 4.595 1.00 86.88 85 TYR A N 1
ATOM 713 C CA . TYR A 1 85 ? -6.842 0.076 4.784 1.00 86.88 85 TYR A CA 1
ATOM 714 C C . TYR A 1 85 ? -7.480 -1.179 5.394 1.00 86.88 85 TYR A C 1
ATOM 716 O O . TYR A 1 85 ? -8.239 -1.079 6.359 1.00 86.88 85 TYR A O 1
ATOM 724 N N . LEU A 1 86 ? -7.140 -2.364 4.878 1.00 84.06 86 LEU A N 1
ATOM 725 C CA . LEU A 1 86 ? -7.667 -3.636 5.379 1.00 84.06 86 LEU A CA 1
ATOM 726 C C . LEU A 1 86 ? -7.240 -3.923 6.825 1.00 84.06 86 LEU A C 1
ATOM 728 O O . LEU A 1 86 ? -8.064 -4.368 7.625 1.00 84.06 86 LEU A O 1
ATOM 732 N N . VAL A 1 87 ? -5.983 -3.636 7.179 1.00 84.44 87 VAL A N 1
ATOM 733 C CA . VAL A 1 87 ? -5.463 -3.778 8.551 1.00 84.44 87 VAL A CA 1
ATOM 734 C C . VAL A 1 87 ? -6.245 -2.888 9.521 1.00 84.44 87 VAL A C 1
ATOM 736 O O . VAL A 1 87 ? -6.750 -3.367 10.541 1.00 84.44 87 VAL A O 1
ATOM 739 N N . LEU A 1 88 ? -6.390 -1.601 9.194 1.00 86.06 88 LEU A N 1
ATOM 740 C CA . LEU A 1 88 ? -7.084 -0.626 10.039 1.00 86.06 88 LEU A CA 1
ATOM 741 C C . LEU A 1 88 ? -8.579 -0.944 10.176 1.00 86.06 88 LEU A C 1
ATOM 743 O O . LEU A 1 88 ? -9.133 -0.837 11.270 1.00 86.06 88 LEU A O 1
ATOM 747 N N . ASP A 1 89 ? -9.232 -1.378 9.097 1.00 83.00 89 ASP A N 1
ATOM 748 C CA . ASP A 1 89 ? -10.650 -1.741 9.107 1.00 83.00 89 ASP A CA 1
ATOM 749 C C . ASP A 1 89 ? -10.930 -3.012 9.937 1.00 83.00 89 ASP A C 1
ATOM 751 O O . ASP A 1 89 ? -11.890 -3.061 10.720 1.00 83.00 89 ASP A O 1
ATOM 755 N N . ALA A 1 90 ? -10.050 -4.014 9.847 1.00 78.12 90 ALA A N 1
ATOM 756 C CA . ALA A 1 90 ? -10.122 -5.219 10.671 1.00 78.12 90 ALA A CA 1
ATOM 757 C C . ALA A 1 90 ? -9.900 -4.916 12.168 1.00 78.12 90 ALA A C 1
ATOM 759 O O . ALA A 1 90 ? -10.613 -5.447 13.022 1.00 78.12 90 ALA A O 1
ATOM 760 N N . LEU A 1 91 ? -8.955 -4.025 12.501 1.00 79.75 91 LEU A N 1
ATOM 761 C CA . LEU A 1 91 ? -8.711 -3.576 13.882 1.00 79.75 91 LEU A CA 1
ATOM 762 C C . LEU A 1 91 ? -9.902 -2.805 14.451 1.00 79.75 91 LEU A C 1
ATOM 764 O O . LEU A 1 91 ? -10.377 -3.097 15.552 1.00 79.75 91 LEU A O 1
ATOM 768 N N . MET A 1 92 ? -10.391 -1.826 13.690 1.00 84.50 92 MET A N 1
ATOM 769 C CA . MET A 1 92 ? -11.460 -0.921 14.097 1.00 84.50 92 MET A CA 1
ATOM 770 C C . MET A 1 92 ? -12.725 -1.692 14.476 1.00 84.50 92 MET A C 1
ATOM 772 O O . MET A 1 92 ? -13.281 -1.480 15.554 1.00 84.50 92 MET A O 1
ATOM 776 N N . THR A 1 93 ? -13.169 -2.615 13.619 1.00 76.88 93 THR A N 1
ATOM 777 C CA . THR A 1 93 ? -14.385 -3.402 13.874 1.00 76.88 93 THR A CA 1
ATOM 778 C C . THR A 1 93 ? -14.288 -4.279 15.111 1.00 76.88 93 THR A C 1
ATOM 780 O O . THR A 1 93 ? -15.255 -4.388 15.869 1.00 76.88 93 THR A O 1
ATOM 783 N N . ARG A 1 94 ? -13.119 -4.874 15.353 1.00 75.50 94 ARG A N 1
ATOM 784 C CA . ARG A 1 94 ? -12.876 -5.698 16.535 1.00 75.50 94 ARG A CA 1
ATOM 785 C C . ARG A 1 94 ? -12.883 -4.871 17.812 1.00 75.50 94 ARG A C 1
ATOM 787 O O . ARG A 1 94 ? -13.542 -5.239 18.783 1.00 75.50 94 ARG A O 1
ATOM 794 N N . TRP A 1 95 ? -12.127 -3.779 17.842 1.00 82.50 95 TRP A N 1
ATOM 795 C CA . TRP A 1 95 ? -11.990 -2.971 19.052 1.00 82.50 95 TRP A CA 1
ATOM 796 C C . TRP A 1 95 ? -13.299 -2.311 19.444 1.00 82.50 95 TRP A C 1
ATOM 798 O O . TRP A 1 95 ? -13.636 -2.307 20.625 1.00 82.50 95 TRP A O 1
ATOM 808 N N . LEU A 1 96 ? -14.083 -1.889 18.453 1.00 82.06 96 LEU A N 1
ATOM 809 C CA . LEU A 1 96 ? -15.411 -1.336 18.673 1.00 82.06 96 LEU A CA 1
ATOM 810 C C . LEU A 1 96 ? -16.395 -2.357 19.273 1.00 82.06 96 LEU A C 1
ATOM 812 O O . LEU A 1 96 ? -17.379 -1.965 19.891 1.00 82.06 96 LEU A O 1
ATOM 816 N N . SER A 1 97 ? -16.130 -3.662 19.126 1.00 74.06 97 SER A N 1
ATOM 817 C CA . SER A 1 97 ? -16.931 -4.725 19.746 1.00 74.06 97 SER A CA 1
ATOM 818 C C . SER A 1 97 ? -16.523 -5.051 21.186 1.00 74.06 97 SER A C 1
ATOM 820 O O . SER A 1 97 ? -17.342 -5.610 21.912 1.00 74.06 97 SER A O 1
ATOM 822 N N . MET A 1 98 ? -15.276 -4.781 21.587 1.00 77.50 98 MET A N 1
ATOM 823 C CA . MET A 1 98 ? -14.725 -5.220 22.881 1.00 77.50 98 MET A CA 1
ATOM 824 C C . MET A 1 98 ? -14.468 -4.073 23.865 1.00 77.50 98 MET A C 1
ATOM 826 O O . MET A 1 98 ? -14.423 -4.306 25.070 1.00 77.50 98 MET A O 1
ATOM 830 N N . TYR A 1 99 ? -14.272 -2.848 23.377 1.00 84.75 99 TYR A N 1
ATOM 831 C CA . TYR A 1 99 ? -13.824 -1.710 24.176 1.00 84.75 99 TYR A CA 1
ATOM 832 C C . TYR A 1 99 ? -14.703 -0.475 23.975 1.00 84.75 99 TYR A C 1
ATOM 834 O O . TYR A 1 99 ? -15.428 -0.346 22.990 1.00 84.75 99 TYR A O 1
ATOM 842 N N . ALA A 1 100 ? -14.585 0.479 24.903 1.00 85.44 100 ALA A N 1
ATOM 843 C CA . ALA A 1 100 ? -15.183 1.800 24.759 1.00 85.44 100 ALA A CA 1
ATOM 844 C C . ALA A 1 100 ? -14.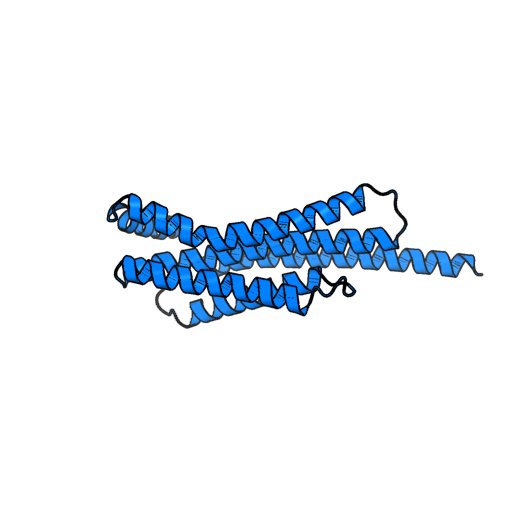620 2.545 23.534 1.00 85.44 100 ALA A C 1
ATOM 846 O O . ALA A 1 100 ? -13.456 2.383 23.145 1.00 85.44 100 ALA A O 1
ATOM 847 N N . VAL A 1 101 ? -15.447 3.411 22.947 1.00 83.94 101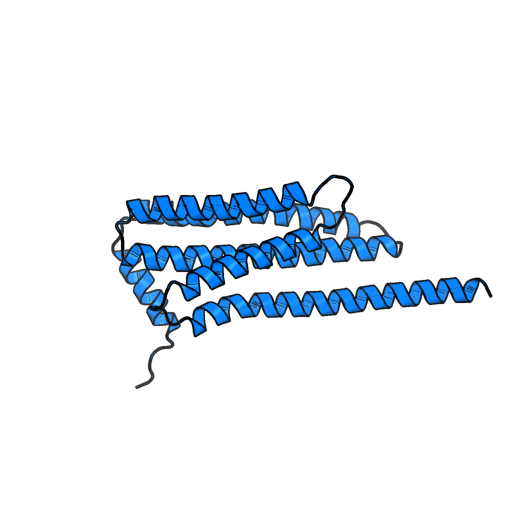 VAL A N 1
ATOM 848 C CA . VAL A 1 101 ? -15.133 4.090 21.683 1.00 83.94 101 VAL A CA 1
ATOM 849 C C . VAL A 1 101 ? -13.911 5.006 21.806 1.00 83.94 101 VAL A C 1
ATOM 851 O O . VAL A 1 101 ? -13.044 4.988 20.939 1.00 83.94 101 VAL A O 1
ATOM 854 N N . GLN A 1 102 ? -13.779 5.735 22.919 1.00 85.19 102 GLN A N 1
ATOM 855 C CA . GLN A 1 102 ? -12.634 6.624 23.156 1.00 85.19 102 GLN A CA 1
ATOM 856 C C . GLN A 1 102 ? -11.300 5.860 23.207 1.00 85.19 102 GLN A C 1
ATOM 858 O O . GLN A 1 102 ? -10.330 6.266 22.570 1.00 85.19 102 GLN A O 1
ATOM 863 N N . ALA A 1 103 ? -11.263 4.702 23.876 1.00 86.69 103 ALA A N 1
ATOM 864 C CA . ALA A 1 103 ? -10.075 3.846 23.920 1.00 86.69 103 ALA A CA 1
ATOM 865 C C . ALA A 1 103 ? -9.735 3.242 22.545 1.00 86.69 10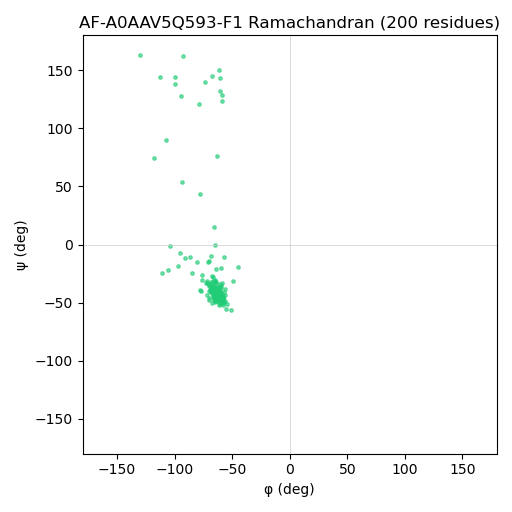3 ALA A C 1
ATOM 867 O O . ALA A 1 103 ? -8.567 3.020 22.228 1.00 86.69 103 ALA A O 1
ATOM 868 N N . THR A 1 104 ? -10.754 2.991 21.720 1.00 85.88 104 THR A N 1
ATOM 869 C CA . THR A 1 104 ? -10.583 2.488 20.351 1.00 85.88 104 THR A CA 1
ATOM 870 C C . THR A 1 104 ? -9.916 3.531 19.453 1.00 85.88 104 THR A C 1
ATOM 872 O O . THR A 1 104 ? -8.998 3.187 18.713 1.00 85.88 104 THR A O 1
ATOM 875 N N . ILE A 1 105 ? -10.308 4.805 19.566 1.00 87.44 105 ILE A N 1
ATOM 876 C CA . ILE A 1 105 ? -9.742 5.906 18.767 1.00 87.44 105 ILE A CA 1
ATOM 877 C C . ILE A 1 105 ? -8.245 6.080 19.044 1.00 87.44 105 ILE A C 1
ATOM 879 O O . ILE A 1 105 ? -7.453 6.127 18.108 1.00 87.44 105 ILE A O 1
ATOM 883 N N . VAL A 1 106 ? -7.837 6.117 20.317 1.00 89.00 106 VAL A N 1
ATOM 884 C CA . VAL A 1 106 ? -6.425 6.333 20.692 1.00 89.00 106 VAL A CA 1
ATOM 885 C C . VAL A 1 106 ? -5.524 5.219 20.157 1.00 89.00 106 VAL A C 1
ATOM 887 O O . VAL A 1 106 ? -4.451 5.481 19.614 1.00 89.00 106 VAL A O 1
ATOM 890 N N . ARG A 1 107 ? -5.968 3.962 20.262 1.00 90.06 107 ARG A N 1
ATOM 891 C CA . ARG A 1 107 ? -5.210 2.827 19.724 1.00 90.06 107 ARG A CA 1
ATOM 892 C C . ARG A 1 107 ? -5.160 2.847 18.197 1.00 90.06 107 ARG A C 1
ATOM 894 O O . ARG A 1 107 ? -4.134 2.478 17.631 1.00 90.06 107 ARG A O 1
ATOM 901 N N . LEU A 1 108 ? -6.241 3.277 17.536 1.00 88.88 108 LEU A N 1
ATOM 902 C CA . LEU A 1 108 ? -6.297 3.356 16.073 1.00 88.88 108 LEU A CA 1
ATOM 903 C C . LEU A 1 108 ? -5.314 4.411 15.569 1.00 88.88 108 LEU A C 1
ATOM 905 O O . LEU A 1 108 ? -4.554 4.150 14.640 1.00 88.88 108 LEU A O 1
ATOM 909 N N . LEU A 1 109 ? -5.259 5.547 16.263 1.00 88.00 109 LEU A N 1
ATOM 910 C CA . LEU A 1 109 ? -4.303 6.609 15.994 1.00 88.00 109 LEU A CA 1
ATOM 911 C C . LEU A 1 109 ? -2.866 6.106 16.188 1.00 88.00 109 LEU A C 1
ATOM 913 O O . LEU A 1 109 ? -2.047 6.261 15.288 1.00 88.00 109 LEU A O 1
ATOM 917 N N . SER A 1 110 ? -2.577 5.406 17.289 1.00 90.94 110 SER A N 1
ATOM 918 C CA . SER A 1 110 ? -1.251 4.822 17.543 1.00 90.94 110 SER A CA 1
ATOM 919 C C . SER A 1 110 ? -0.804 3.838 16.451 1.00 90.94 110 SER A C 1
ATOM 921 O O . SER A 1 110 ? 0.319 3.948 15.962 1.00 90.94 110 SER A O 1
ATOM 923 N N . MET A 1 111 ? -1.677 2.927 16.007 1.00 86.44 111 MET A N 1
ATOM 924 C CA . MET A 1 111 ? -1.343 1.981 14.931 1.00 86.44 111 MET A CA 1
ATOM 925 C C . MET A 1 111 ? -1.201 2.671 13.572 1.00 86.44 111 MET A C 1
ATOM 927 O O . MET A 1 111 ? -0.324 2.308 12.792 1.00 86.44 111 MET A O 1
ATOM 931 N N . SER A 1 112 ? -2.012 3.695 13.290 1.00 91.12 112 SER A N 1
ATOM 932 C CA . SER A 1 112 ? -1.878 4.485 12.061 1.00 91.12 112 SER A CA 1
ATOM 933 C C . SER A 1 112 ? -0.547 5.248 12.008 1.00 91.12 112 SER A C 1
ATOM 935 O O . SER A 1 112 ? 0.128 5.221 10.980 1.00 91.12 112 SER A O 1
ATOM 937 N N . LEU A 1 113 ? -0.114 5.833 13.133 1.00 89.06 113 LEU A N 1
ATOM 938 C CA . LEU A 1 113 ? 1.200 6.466 13.265 1.00 89.06 113 LEU A CA 1
ATOM 939 C C . LEU A 1 113 ? 2.334 5.457 13.117 1.00 89.06 113 LEU A C 1
ATOM 941 O O . LEU A 1 113 ? 3.339 5.774 12.494 1.00 89.06 113 LEU A O 1
ATOM 945 N N . PHE A 1 114 ? 2.173 4.242 13.642 1.00 89.12 114 PHE A N 1
ATOM 946 C CA . PHE A 1 114 ? 3.157 3.181 13.453 1.00 89.12 114 PHE A CA 1
ATOM 947 C C . PHE A 1 114 ? 3.311 2.812 11.969 1.00 89.12 114 PHE A C 1
ATOM 949 O O . PHE A 1 114 ? 4.431 2.756 11.470 1.00 89.12 114 PHE A O 1
ATOM 956 N N . ILE A 1 115 ? 2.205 2.646 11.233 1.00 88.75 115 ILE A N 1
ATOM 957 C CA . ILE A 1 115 ? 2.242 2.370 9.785 1.00 88.75 115 ILE A CA 1
ATOM 958 C C . ILE A 1 115 ? 2.949 3.509 9.032 1.00 88.75 115 ILE A C 1
ATOM 960 O O . ILE A 1 115 ? 3.843 3.257 8.221 1.00 88.75 115 ILE A O 1
ATOM 964 N N . VAL A 1 116 ? 2.603 4.763 9.337 1.00 90.31 116 VAL A N 1
ATOM 965 C CA . VAL A 1 116 ? 3.264 5.946 8.763 1.00 90.31 116 VAL A CA 1
ATOM 966 C C . VAL A 1 116 ? 4.761 5.948 9.074 1.00 90.31 116 VAL A C 1
ATOM 968 O O . VAL A 1 116 ? 5.572 6.067 8.161 1.00 90.31 116 VAL A O 1
ATOM 971 N N . ALA A 1 117 ? 5.134 5.738 10.337 1.00 89.69 117 ALA A N 1
ATOM 972 C CA . ALA A 1 117 ? 6.524 5.724 10.771 1.00 89.69 117 ALA A CA 1
ATOM 973 C C . ALA A 1 117 ? 7.330 4.632 10.060 1.00 89.69 117 ALA A C 1
ATOM 975 O O . ALA A 1 117 ? 8.431 4.907 9.598 1.00 89.69 117 ALA A O 1
ATOM 976 N N . THR A 1 118 ? 6.782 3.421 9.906 1.00 87.06 118 THR A N 1
ATOM 977 C CA . THR A 1 118 ? 7.467 2.350 9.160 1.00 87.06 118 THR A CA 1
ATOM 978 C C . THR A 1 118 ? 7.684 2.709 7.691 1.00 87.06 118 THR A C 1
ATOM 980 O O . THR A 1 118 ? 8.734 2.395 7.141 1.00 87.06 118 THR A O 1
ATOM 983 N N . THR A 1 119 ? 6.736 3.413 7.070 1.00 87.12 119 THR A N 1
ATOM 984 C CA . THR A 1 119 ? 6.826 3.820 5.660 1.00 87.12 119 THR A CA 1
ATOM 985 C C . THR A 1 119 ? 7.892 4.893 5.463 1.00 87.12 119 THR A C 1
ATOM 987 O O . THR A 1 119 ? 8.753 4.757 4.600 1.00 87.12 119 THR A O 1
ATOM 990 N N . GLU A 1 120 ? 7.875 5.929 6.302 1.00 87.56 120 GLU A N 1
ATOM 991 C CA . GLU A 1 120 ? 8.867 7.009 6.274 1.00 87.56 120 GLU A CA 1
ATOM 992 C C . GLU A 1 120 ? 10.266 6.507 6.637 1.00 87.56 120 GLU A C 1
ATOM 994 O O . GLU A 1 120 ? 11.245 6.890 6.003 1.00 87.56 120 GLU A O 1
ATOM 999 N N . TRP A 1 121 ? 10.374 5.605 7.616 1.00 87.00 121 TRP A N 1
ATOM 1000 C CA . TRP A 1 121 ? 11.655 5.037 8.028 1.00 87.00 121 TRP A CA 1
ATOM 1001 C C . TRP A 1 121 ? 12.295 4.224 6.902 1.00 87.00 121 TRP A C 1
ATOM 1003 O O . TRP A 1 121 ? 13.453 4.448 6.560 1.00 87.00 121 TRP A O 1
ATOM 1013 N N . VAL A 1 122 ? 11.521 3.344 6.260 1.00 86.44 122 VAL A N 1
ATOM 1014 C CA . VAL A 1 122 ? 11.996 2.548 5.121 1.00 86.44 122 VAL A CA 1
ATOM 1015 C C . VAL A 1 122 ? 12.335 3.453 3.929 1.00 86.44 122 VAL A C 1
ATOM 1017 O O . VAL A 1 122 ? 13.396 3.291 3.328 1.00 86.44 122 VAL A O 1
ATOM 1020 N N . ASN A 1 123 ? 11.516 4.465 3.627 1.00 83.56 123 ASN A N 1
ATOM 1021 C CA . ASN A 1 123 ? 11.840 5.435 2.579 1.00 83.56 123 ASN A CA 1
ATOM 1022 C C . ASN A 1 123 ? 13.136 6.196 2.882 1.00 83.56 123 ASN A C 1
ATOM 1024 O O . ASN A 1 123 ? 13.990 6.296 2.011 1.00 83.56 123 ASN A O 1
ATOM 1028 N N . HIS A 1 124 ? 13.338 6.679 4.105 1.00 82.00 124 HIS A N 1
ATOM 1029 C CA . HIS A 1 124 ? 14.543 7.424 4.469 1.00 82.00 124 HIS A CA 1
ATOM 1030 C C . HIS A 1 124 ? 15.814 6.559 4.432 1.00 82.00 124 HIS A C 1
ATOM 1032 O O . HIS A 1 124 ? 16.875 7.034 4.039 1.00 82.00 124 HIS A O 1
ATOM 1038 N N . THR A 1 125 ? 15.735 5.286 4.830 1.00 80.62 125 THR A N 1
ATOM 1039 C CA . THR A 1 125 ? 16.901 4.388 4.828 1.00 80.62 125 THR A CA 1
ATOM 1040 C C . THR A 1 125 ? 17.356 4.018 3.417 1.00 80.62 125 THR A C 1
ATOM 1042 O O . THR A 1 125 ? 18.555 3.876 3.183 1.00 80.62 125 THR A O 1
ATOM 1045 N N . PHE A 1 126 ? 16.422 3.854 2.477 1.00 75.00 126 PHE A N 1
ATOM 1046 C CA . PHE A 1 126 ? 16.741 3.343 1.143 1.00 75.00 126 PHE A CA 1
ATOM 1047 C C . PHE A 1 126 ? 16.733 4.407 0.035 1.00 75.00 126 PHE A C 1
ATOM 1049 O O . PHE A 1 126 ? 17.402 4.212 -0.977 1.00 75.00 126 PHE A O 1
ATOM 1056 N N . ASN A 1 127 ? 16.042 5.535 0.219 1.00 68.94 127 ASN A N 1
ATOM 1057 C CA . ASN A 1 127 ? 15.956 6.630 -0.753 1.00 68.94 127 ASN A CA 1
ATOM 1058 C C . ASN A 1 127 ? 17.022 7.711 -0.491 1.00 68.94 127 ASN A C 1
ATOM 1060 O O . ASN A 1 127 ? 16.718 8.895 -0.341 1.00 68.94 127 ASN A O 1
ATOM 1064 N N . THR A 1 128 ? 18.287 7.295 -0.410 1.00 64.25 128 THR A N 1
ATOM 1065 C CA . THR A 1 128 ? 19.429 8.218 -0.495 1.00 64.25 128 THR A CA 1
ATOM 1066 C C . THR A 1 128 ? 19.580 8.675 -1.946 1.00 64.25 128 THR A C 1
ATOM 1068 O O . THR A 1 128 ? 19.442 7.863 -2.854 1.00 64.25 128 THR A O 1
ATOM 1071 N N . SER A 1 129 ? 19.892 9.959 -2.160 1.00 55.19 129 SER A N 1
ATOM 1072 C CA . SER A 1 129 ? 19.989 10.661 -3.460 1.00 55.19 129 SER A CA 1
ATOM 1073 C C . SER A 1 129 ? 20.741 9.936 -4.596 1.00 55.19 129 SER A C 1
ATOM 1075 O O . SER A 1 129 ? 20.572 10.310 -5.755 1.00 55.19 129 SER A O 1
ATOM 1077 N N . GLU A 1 130 ? 21.580 8.944 -4.300 1.00 54.28 130 GLU A N 1
ATOM 1078 C CA . GLU A 1 130 ? 22.346 8.160 -5.282 1.00 54.28 130 GLU A CA 1
ATOM 1079 C C . GLU A 1 130 ? 21.699 6.813 -5.655 1.00 54.28 130 GLU A C 1
ATOM 1081 O O . GLU A 1 130 ? 22.004 6.239 -6.703 1.00 54.28 130 GLU A O 1
ATOM 1086 N N . ASN A 1 131 ? 20.777 6.300 -4.837 1.00 54.66 131 ASN A N 1
ATOM 1087 C CA . ASN A 1 131 ? 20.367 4.900 -4.858 1.00 54.66 131 ASN A CA 1
ATOM 1088 C C . ASN A 1 131 ? 18.964 4.792 -5.467 1.00 54.66 131 ASN A C 1
ATOM 1090 O O . ASN A 1 131 ? 17.960 4.843 -4.765 1.00 54.66 131 ASN A O 1
ATOM 1094 N N . GLY A 1 132 ? 18.875 4.631 -6.786 1.00 62.88 132 GLY A N 1
ATOM 1095 C CA . GLY A 1 132 ? 17.607 4.611 -7.532 1.00 62.88 132 GLY A CA 1
ATOM 1096 C C . GLY A 1 132 ? 16.647 3.439 -7.260 1.00 62.88 132 GLY A C 1
ATOM 1097 O O . GLY A 1 132 ? 15.732 3.261 -8.051 1.00 62.88 132 GLY A O 1
ATOM 1098 N N . PHE A 1 133 ? 16.814 2.656 -6.186 1.00 77.19 133 PHE A N 1
ATOM 1099 C CA . PHE A 1 133 ? 16.099 1.394 -5.924 1.00 77.19 133 PHE A CA 1
ATOM 1100 C C . PHE A 1 133 ? 14.667 1.566 -5.396 1.00 77.19 133 PHE A C 1
ATOM 1102 O O . PHE A 1 133 ? 14.259 0.874 -4.460 1.00 77.19 133 PHE A O 1
ATOM 1109 N N . SER A 1 134 ? 13.891 2.486 -5.969 1.00 80.75 134 SER A N 1
ATOM 1110 C CA . SER A 1 134 ? 12.558 2.840 -5.466 1.00 80.75 134 SER A CA 1
ATOM 1111 C C . SER A 1 134 ? 11.632 1.620 -5.382 1.00 80.75 134 SER A C 1
ATOM 1113 O O . SER A 1 134 ? 10.915 1.448 -4.399 1.00 80.75 134 SER A O 1
ATOM 1115 N N . LEU A 1 135 ? 11.708 0.706 -6.353 1.00 84.75 135 LEU A N 1
ATOM 1116 C CA . LEU A 1 135 ? 10.875 -0.499 -6.401 1.00 84.75 135 LEU A CA 1
ATOM 1117 C C . LEU A 1 135 ? 11.105 -1.432 -5.209 1.00 84.75 135 LEU A C 1
ATOM 1119 O O . LEU A 1 135 ? 10.143 -1.919 -4.612 1.00 84.75 135 LEU A O 1
ATOM 1123 N N 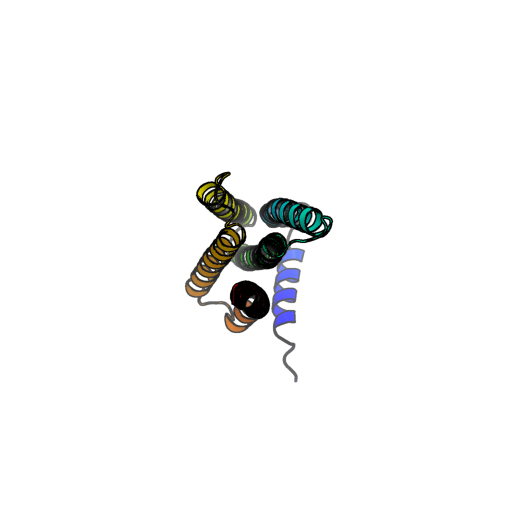. THR A 1 136 ? 12.364 -1.651 -4.830 1.00 86.00 136 THR A N 1
ATOM 1124 C CA . THR A 1 136 ? 12.719 -2.526 -3.705 1.00 86.00 136 THR A CA 1
ATOM 1125 C C . THR A 1 136 ? 12.171 -1.981 -2.390 1.00 86.00 136 THR A C 1
ATOM 1127 O O . THR A 1 136 ? 11.675 -2.752 -1.569 1.00 86.00 136 THR A O 1
ATOM 1130 N N . VAL A 1 137 ? 12.194 -0.655 -2.214 1.00 88.12 137 VAL A N 1
ATOM 1131 C CA . VAL A 1 137 ? 11.659 0.020 -1.021 1.00 88.12 137 VAL A CA 1
ATOM 1132 C C . VAL A 1 137 ? 10.173 -0.283 -0.845 1.00 88.12 137 VAL A C 1
ATOM 1134 O O . VAL A 1 137 ? 9.760 -0.753 0.214 1.00 88.12 137 VAL A O 1
ATOM 1137 N N . TRP A 1 138 ? 9.368 -0.102 -1.895 1.00 88.25 138 TRP A N 1
ATOM 1138 C CA . TRP A 1 138 ? 7.919 -0.326 -1.827 1.00 88.25 138 TRP A CA 1
ATOM 1139 C C . TRP A 1 138 ? 7.540 -1.798 -1.650 1.00 88.25 138 TRP A C 1
ATOM 1141 O O . TRP A 1 138 ? 6.587 -2.100 -0.931 1.00 88.25 138 TRP A O 1
ATOM 1151 N N . ILE A 1 139 ? 8.307 -2.726 -2.231 1.00 89.19 139 ILE A N 1
ATOM 1152 C CA . ILE A 1 139 ? 8.130 -4.164 -1.976 1.00 89.19 139 ILE A CA 1
ATOM 1153 C C . ILE A 1 139 ? 8.436 -4.499 -0.509 1.00 89.19 139 ILE A C 1
ATOM 1155 O O . ILE A 1 139 ? 7.705 -5.274 0.112 1.00 89.19 139 ILE A O 1
ATOM 1159 N N . LEU A 1 140 ? 9.482 -3.904 0.072 1.00 88.69 140 LEU A N 1
ATOM 1160 C CA . LEU A 1 140 ? 9.842 -4.108 1.477 1.00 88.69 140 LEU A CA 1
ATOM 1161 C C . LEU A 1 140 ? 8.737 -3.585 2.404 1.00 88.69 140 LEU A C 1
ATOM 1163 O O . LEU A 1 140 ? 8.317 -4.301 3.314 1.00 88.69 140 LEU A O 1
ATOM 1167 N N . VAL A 1 141 ? 8.199 -2.392 2.127 1.00 88.81 141 VAL A N 1
ATOM 1168 C CA . VAL A 1 141 ? 7.047 -1.836 2.859 1.00 88.81 141 VAL A CA 1
ATOM 1169 C C . VAL A 1 141 ? 5.842 -2.782 2.778 1.00 88.81 141 VAL A C 1
ATOM 1171 O O . VAL A 1 141 ? 5.261 -3.119 3.812 1.00 88.81 141 VAL A O 1
ATOM 1174 N N . ALA A 1 142 ? 5.503 -3.287 1.587 1.00 89.94 142 ALA A N 1
ATOM 1175 C CA . ALA A 1 142 ? 4.409 -4.245 1.412 1.00 89.94 142 ALA A CA 1
ATOM 1176 C C . ALA A 1 142 ? 4.626 -5.533 2.225 1.00 89.94 142 ALA A C 1
ATOM 1178 O O . ALA A 1 142 ? 3.695 -6.046 2.856 1.00 89.94 142 ALA A O 1
ATOM 1179 N N . CYS A 1 143 ? 5.860 -6.041 2.249 1.00 88.81 143 CYS A N 1
ATOM 1180 C CA . CYS A 1 143 ? 6.240 -7.224 3.015 1.00 88.81 143 CYS A CA 1
ATOM 1181 C C . CYS A 1 143 ? 6.057 -7.004 4.525 1.00 88.81 143 CYS A C 1
ATOM 1183 O O . CYS A 1 143 ? 5.414 -7.814 5.195 1.00 88.81 143 CYS A O 1
ATOM 1185 N N . LEU A 1 144 ? 6.537 -5.875 5.056 1.00 89.06 144 LEU A N 1
ATOM 1186 C CA . LEU A 1 144 ? 6.382 -5.534 6.472 1.00 89.06 144 LEU A CA 1
ATOM 1187 C C . LEU A 1 144 ? 4.909 -5.387 6.871 1.00 89.06 144 LEU A C 1
ATOM 1189 O O . LEU A 1 144 ? 4.496 -5.964 7.878 1.00 89.06 144 LEU A O 1
ATOM 1193 N N . LEU A 1 145 ? 4.094 -4.689 6.070 1.00 86.44 145 LEU A N 1
ATOM 1194 C CA . LEU A 1 145 ? 2.654 -4.581 6.338 1.00 86.44 145 LEU A CA 1
ATOM 1195 C C . LEU A 1 145 ? 1.968 -5.954 6.306 1.00 86.44 145 LEU A C 1
ATOM 1197 O O . LEU A 1 145 ? 1.080 -6.219 7.118 1.00 86.44 145 LEU A O 1
ATOM 1201 N N . THR A 1 146 ? 2.394 -6.842 5.406 1.00 87.56 146 THR A N 1
ATOM 1202 C CA . THR A 1 146 ? 1.849 -8.203 5.310 1.00 87.56 146 THR A CA 1
ATOM 1203 C C . THR A 1 146 ? 2.191 -9.017 6.553 1.00 87.56 146 THR A C 1
ATOM 1205 O O . THR A 1 146 ? 1.320 -9.697 7.093 1.00 87.56 146 THR A O 1
ATOM 1208 N N . LEU A 1 147 ? 3.420 -8.911 7.066 1.00 86.19 147 LEU A N 1
ATOM 1209 C CA . LEU A 1 147 ? 3.803 -9.555 8.322 1.00 86.19 147 LEU A CA 1
ATOM 1210 C C . LEU A 1 147 ? 2.962 -9.041 9.489 1.00 86.19 147 LEU A C 1
ATOM 1212 O O . LEU A 1 147 ? 2.426 -9.853 10.238 1.00 86.19 147 LEU A O 1
ATOM 1216 N N . VAL A 1 148 ? 2.789 -7.723 9.619 1.00 84.38 148 VAL A N 1
ATOM 1217 C CA . VAL A 1 148 ? 1.943 -7.129 10.670 1.00 84.38 148 VAL A CA 1
ATOM 1218 C C . VAL A 1 148 ? 0.509 -7.657 10.577 1.00 84.38 148 VAL A C 1
ATOM 1220 O O . VAL A 1 148 ? -0.060 -8.067 11.589 1.00 84.38 148 VAL A O 1
ATOM 1223 N N . PHE A 1 149 ? -0.052 -7.724 9.367 1.00 82.50 149 PHE A N 1
ATOM 1224 C CA . PHE A 1 149 ? -1.381 -8.284 9.125 1.00 82.50 149 PHE A CA 1
ATOM 1225 C C . PHE A 1 149 ? -1.476 -9.764 9.531 1.00 82.50 149 PHE A C 1
ATOM 1227 O O . PHE A 1 149 ? -2.410 -10.158 10.234 1.00 82.50 149 PHE A O 1
ATOM 1234 N N . ILE A 1 150 ? -0.491 -10.585 9.150 1.00 82.56 150 ILE A N 1
ATOM 1235 C CA . ILE A 1 150 ? -0.441 -12.007 9.512 1.00 82.56 150 ILE A CA 1
ATOM 1236 C C . ILE A 1 150 ? -0.317 -12.167 11.026 1.00 82.56 150 ILE A C 1
ATOM 1238 O O . ILE A 1 150 ? -1.104 -12.906 11.617 1.00 82.56 150 ILE A O 1
ATOM 1242 N N . PHE A 1 151 ? 0.607 -11.454 11.671 1.00 83.50 151 PHE A N 1
ATOM 1243 C CA . PHE A 1 151 ? 0.770 -11.489 13.123 1.00 83.50 151 PHE A CA 1
ATOM 1244 C C . PHE A 1 151 ? -0.546 -11.163 13.820 1.00 83.50 151 PHE A C 1
ATOM 1246 O O . PHE A 1 151 ? -1.024 -11.943 14.644 1.00 83.50 151 PHE A O 1
ATOM 1253 N N . GLN A 1 152 ? -1.182 -10.062 13.428 1.00 76.62 152 GLN A N 1
ATOM 1254 C CA . GLN A 1 152 ? -2.467 -9.669 13.979 1.00 76.62 152 GLN A CA 1
ATOM 1255 C C . GLN A 1 152 ? -3.533 -10.761 13.804 1.00 76.62 152 GLN A C 1
ATOM 1257 O O . GLN A 1 152 ? -4.291 -11.025 14.737 1.00 76.62 152 GLN A O 1
ATOM 1262 N N . SER A 1 153 ? -3.570 -11.417 12.641 1.00 74.50 153 SER A N 1
ATOM 1263 C CA . SER A 1 153 ? -4.522 -12.495 12.358 1.00 74.50 153 SER A CA 1
ATOM 1264 C C . SER A 1 153 ? -4.281 -13.753 13.207 1.00 74.50 153 SER A C 1
ATOM 1266 O O . SER A 1 153 ? -5.236 -14.373 13.667 1.00 74.50 153 SER A O 1
ATOM 1268 N N . VAL A 1 154 ? -3.019 -14.103 13.486 1.00 75.88 154 VAL A N 1
ATOM 1269 C CA . VAL A 1 154 ? -2.644 -15.277 14.296 1.00 75.88 154 VAL A CA 1
ATOM 1270 C C . VAL A 1 154 ? -2.997 -15.073 15.768 1.00 75.88 154 VAL A C 1
ATOM 1272 O O . VAL A 1 154 ? -3.501 -15.987 16.424 1.00 75.88 154 VAL A O 1
ATOM 1275 N N . PHE A 1 155 ? -2.783 -13.865 16.293 1.00 74.88 155 PHE A N 1
ATOM 1276 C CA . PHE A 1 155 ? -3.132 -13.534 17.678 1.00 74.88 155 PHE A CA 1
ATOM 1277 C C . PHE A 1 155 ? -4.648 -13.492 17.931 1.00 74.88 155 PHE A C 1
ATOM 1279 O O . PHE A 1 155 ? -5.090 -13.435 19.081 1.00 74.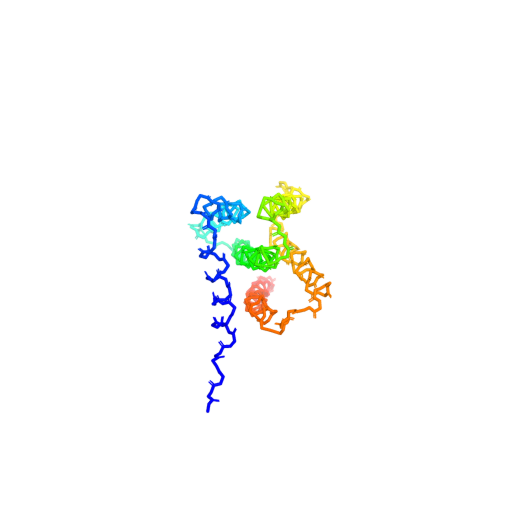88 155 PHE A O 1
ATOM 1286 N N . ASP A 1 156 ? -5.470 -13.549 16.884 1.00 66.88 156 ASP A N 1
ATOM 1287 C CA . ASP A 1 156 ? -6.905 -13.319 16.961 1.00 66.88 156 ASP A CA 1
ATOM 1288 C C . ASP A 1 156 ? -7.727 -14.549 16.559 1.00 66.88 156 ASP A C 1
ATOM 1290 O O . ASP A 1 156 ? -8.349 -14.619 15.503 1.00 66.88 156 ASP A O 1
ATOM 1294 N N . ARG A 1 157 ? -7.769 -15.547 17.450 1.00 56.88 157 ARG A N 1
ATOM 1295 C CA . ARG A 1 157 ? -8.407 -16.858 17.204 1.00 56.88 157 ARG A CA 1
ATOM 1296 C C . ARG A 1 157 ? -9.936 -16.846 16.990 1.00 56.88 157 ARG A C 1
ATOM 1298 O O . ARG A 1 157 ? -10.515 -17.915 16.831 1.00 56.88 157 ARG A O 1
ATOM 1305 N N . LYS A 1 158 ? -10.618 -15.691 17.033 1.00 55.69 158 LYS A N 1
ATOM 1306 C CA . LYS A 1 158 ? -12.098 -15.601 17.052 1.00 55.69 158 LYS A CA 1
ATOM 1307 C C . LYS A 1 158 ? -12.758 -15.186 15.728 1.00 55.69 158 LYS A C 1
ATOM 1309 O O . LYS A 1 158 ? -13.985 -15.121 15.681 1.00 55.69 158 LYS A O 1
ATOM 1314 N N . VAL A 1 159 ? -12.000 -14.904 14.669 1.00 55.66 159 VAL A N 1
ATOM 1315 C CA . VAL A 1 159 ? -12.550 -14.413 13.391 1.00 55.66 159 VAL A CA 1
ATOM 1316 C C . VAL A 1 159 ? -12.356 -15.460 12.291 1.00 55.66 159 VAL A C 1
ATOM 1318 O O . VAL A 1 159 ? -11.341 -16.149 12.282 1.00 55.66 159 VAL A O 1
ATOM 1321 N N . ASP A 1 160 ? -13.320 -15.579 11.366 1.00 60.53 160 ASP A N 1
ATOM 1322 C CA . ASP A 1 160 ? -13.249 -16.405 10.145 1.00 60.53 160 ASP A CA 1
ATOM 1323 C C . ASP A 1 160 ? -12.113 -15.891 9.219 1.00 60.53 160 ASP A C 1
ATOM 1325 O O . ASP A 1 160 ? -12.322 -15.215 8.211 1.00 60.53 160 ASP A O 1
ATOM 1329 N N . ILE A 1 161 ? -10.875 -16.208 9.607 1.00 61.97 161 ILE A N 1
ATOM 1330 C CA . ILE A 1 161 ? -9.583 -15.814 9.017 1.00 61.97 161 ILE A CA 1
ATOM 1331 C C . ILE A 1 161 ? -9.511 -16.038 7.505 1.00 61.97 161 ILE A C 1
ATOM 1333 O O . ILE A 1 161 ? -8.871 -15.273 6.791 1.00 61.97 161 ILE A O 1
ATOM 1337 N N . LYS A 1 162 ? -10.200 -17.059 6.991 1.00 62.34 162 LYS A N 1
ATOM 1338 C CA . LYS A 1 162 ? -10.089 -17.474 5.589 1.00 62.34 162 LYS A CA 1
ATOM 1339 C C . LYS A 1 162 ? -10.566 -16.396 4.613 1.00 62.34 162 LYS A C 1
ATOM 1341 O O . LYS A 1 162 ? -9.905 -16.166 3.611 1.00 62.34 162 LYS A O 1
ATOM 1346 N N . GLN A 1 163 ? -11.676 -15.711 4.888 1.00 66.44 163 GLN A N 1
ATOM 1347 C CA . GLN A 1 163 ? -12.225 -14.739 3.930 1.00 66.44 163 GLN A CA 1
ATOM 1348 C C . GLN A 1 163 ? -11.462 -13.413 3.916 1.00 66.44 163 GLN A C 1
ATOM 1350 O O . GLN A 1 163 ? -11.220 -12.864 2.844 1.00 66.44 163 GLN A O 1
ATOM 1355 N N . VAL A 1 164 ? -11.060 -12.915 5.087 1.00 68.81 164 VAL A N 1
ATOM 1356 C CA . VAL A 1 164 ? -10.312 -11.651 5.192 1.00 68.81 164 VAL A CA 1
ATOM 1357 C C . VAL A 1 164 ? -8.920 -11.807 4.581 1.00 68.81 164 VAL A C 1
ATOM 1359 O O . VAL A 1 164 ? -8.481 -10.948 3.821 1.00 68.81 164 VAL A O 1
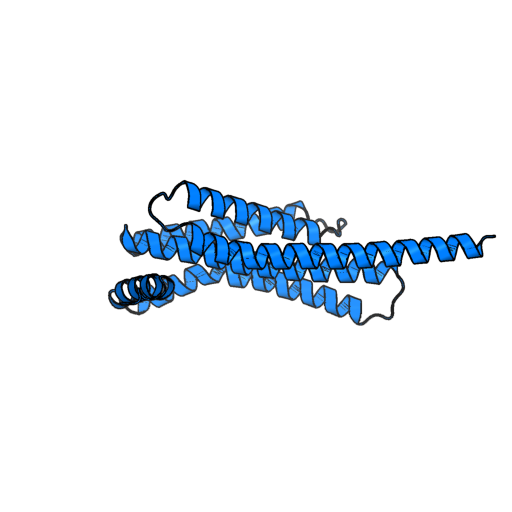ATOM 1362 N N . VAL A 1 165 ? -8.258 -12.939 4.845 1.00 73.19 165 VAL A N 1
ATOM 1363 C CA . VAL A 1 165 ? -6.945 -13.242 4.265 1.00 73.19 165 VAL A CA 1
ATOM 1364 C C . VAL A 1 165 ? -7.042 -13.389 2.750 1.00 73.19 165 VAL A C 1
ATOM 1366 O O . VAL A 1 165 ? -6.232 -12.796 2.051 1.00 73.19 165 VAL A O 1
ATOM 1369 N N . VAL A 1 166 ? -8.047 -14.091 2.213 1.00 74.69 166 VAL A N 1
ATOM 1370 C CA . VAL A 1 166 ? -8.214 -14.212 0.752 1.00 74.69 166 VAL A CA 1
ATOM 1371 C C . VAL A 1 166 ? -8.393 -12.840 0.099 1.00 74.69 166 VAL A C 1
ATOM 1373 O O . VAL A 1 166 ? -7.751 -12.563 -0.908 1.00 74.69 166 VAL A O 1
ATOM 1376 N N . PHE A 1 167 ? -9.191 -11.947 0.689 1.00 72.50 167 PHE A N 1
ATOM 1377 C CA . PHE A 1 167 ? -9.398 -10.609 0.131 1.00 72.50 167 PHE A CA 1
ATOM 1378 C C . PHE A 1 167 ? -8.122 -9.747 0.133 1.00 72.50 167 PHE A C 1
ATOM 1380 O O . PHE A 1 167 ? -7.923 -8.956 -0.783 1.00 72.50 167 PHE A O 1
ATOM 1387 N N . ALA A 1 168 ? -7.240 -9.927 1.121 1.00 77.62 168 ALA A N 1
ATOM 1388 C CA . ALA A 1 168 ? -5.943 -9.252 1.173 1.00 77.62 168 ALA A CA 1
ATOM 1389 C C . ALA A 1 168 ? -4.899 -9.888 0.236 1.00 77.62 168 ALA A C 1
ATOM 1391 O O . ALA A 1 168 ? -4.127 -9.184 -0.409 1.00 77.62 168 ALA A O 1
ATOM 1392 N N . VAL A 1 169 ? -4.879 -11.219 0.135 1.00 81.88 169 VAL A N 1
ATOM 1393 C CA . VAL A 1 169 ? -3.868 -11.968 -0.629 1.00 81.88 169 VAL A CA 1
ATOM 1394 C C . VAL A 1 169 ? -4.117 -11.903 -2.135 1.00 81.88 169 VAL A C 1
ATOM 1396 O O . VAL A 1 169 ? -3.158 -11.905 -2.901 1.00 81.88 169 VAL A O 1
ATOM 1399 N N . VAL A 1 170 ? -5.370 -11.798 -2.586 1.00 84.62 170 VAL A N 1
ATOM 1400 C CA . VAL A 1 170 ? -5.702 -11.682 -4.018 1.00 84.62 170 VAL A CA 1
ATOM 1401 C C . VAL A 1 170 ? -4.987 -10.504 -4.705 1.00 84.62 170 VAL A C 1
ATOM 1403 O O . VAL A 1 170 ? -4.271 -10.758 -5.674 1.00 84.62 170 VAL A O 1
ATOM 1406 N N . PRO A 1 171 ? -5.093 -9.241 -4.242 1.00 84.62 171 PRO A N 1
ATOM 1407 C CA . PRO A 1 171 ? -4.395 -8.124 -4.882 1.00 84.62 171 PRO A CA 1
ATOM 1408 C C . PRO A 1 171 ? -2.867 -8.249 -4.794 1.00 84.62 171 PRO A C 1
ATOM 1410 O O . PRO A 1 171 ? -2.180 -7.874 -5.740 1.00 84.62 171 PRO A O 1
ATOM 1413 N N . ILE A 1 172 ? -2.334 -8.836 -3.716 1.00 88.19 172 ILE A N 1
ATOM 1414 C CA . ILE A 1 172 ? -0.896 -9.125 -3.573 1.00 88.19 172 ILE A CA 1
ATOM 1415 C C . ILE A 1 172 ? -0.440 -10.135 -4.636 1.00 88.19 172 ILE A C 1
ATOM 1417 O O . ILE A 1 172 ? 0.587 -9.936 -5.284 1.00 88.19 172 ILE A O 1
ATOM 1421 N N . GLY A 1 173 ? -1.219 -11.196 -4.857 1.00 86.19 173 GLY A N 1
ATOM 1422 C CA . GLY A 1 173 ? -0.942 -12.202 -5.880 1.00 86.19 173 GLY A CA 1
ATOM 1423 C C . GLY A 1 173 ? -0.981 -11.617 -7.292 1.00 86.19 173 GLY A C 1
ATOM 1424 O O . GLY A 1 173 ? -0.073 -11.866 -8.084 1.00 86.19 173 GLY A O 1
ATOM 1425 N N . VAL A 1 174 ? -1.981 -10.779 -7.587 1.00 88.12 174 VAL A N 1
ATOM 1426 C CA . VAL A 1 174 ? -2.081 -10.067 -8.873 1.00 88.12 174 VAL A CA 1
ATOM 1427 C C . VAL A 1 174 ? -0.873 -9.151 -9.079 1.00 88.12 174 VAL A C 1
ATOM 1429 O O . VAL A 1 174 ? -0.246 -9.196 -10.136 1.00 88.12 174 VAL A O 1
ATOM 1432 N N . ALA A 1 175 ? -0.493 -8.370 -8.067 1.00 90.44 175 ALA A N 1
ATOM 1433 C CA . ALA A 1 175 ? 0.661 -7.479 -8.136 1.00 90.44 175 ALA A CA 1
ATOM 1434 C C . ALA A 1 175 ? 1.987 -8.221 -8.339 1.00 90.44 175 ALA A C 1
ATOM 1436 O O . ALA A 1 175 ? 2.831 -7.786 -9.128 1.00 90.44 175 ALA A O 1
ATOM 1437 N N . SER A 1 176 ? 2.158 -9.364 -7.671 1.00 90.19 176 SER A N 1
ATOM 1438 C CA . SER A 1 176 ? 3.331 -10.223 -7.830 1.00 90.19 176 SER A CA 1
ATOM 1439 C C . SER A 1 176 ? 3.413 -10.795 -9.245 1.00 90.19 176 SER A C 1
ATOM 1441 O O . SER A 1 176 ? 4.453 -10.666 -9.889 1.00 90.19 176 SER A O 1
ATOM 1443 N N . PHE A 1 177 ? 2.303 -11.320 -9.773 1.00 91.38 177 PHE A N 1
ATOM 1444 C CA . PHE A 1 177 ? 2.247 -11.838 -11.139 1.00 91.38 177 PHE A CA 1
ATOM 1445 C C . PHE A 1 177 ? 2.587 -10.761 -12.177 1.00 91.38 177 PHE A C 1
ATOM 1447 O O . PHE A 1 177 ? 3.439 -10.979 -13.040 1.00 91.38 177 PHE A O 1
ATOM 1454 N N . VAL A 1 178 ? 1.979 -9.573 -12.057 1.00 91.06 178 VAL A N 1
ATOM 1455 C CA . VAL A 1 178 ? 2.275 -8.430 -12.936 1.00 91.06 178 VAL A CA 1
ATOM 1456 C C . VAL A 1 178 ? 3.752 -8.047 -12.843 1.00 91.06 178 VAL A C 1
ATOM 1458 O O . VAL A 1 178 ? 4.401 -7.868 -13.872 1.00 91.06 178 VAL A O 1
ATOM 1461 N N . SER A 1 179 ? 4.316 -8.003 -11.633 1.00 90.69 179 SER A N 1
ATOM 1462 C CA . SER A 1 179 ? 5.727 -7.656 -11.433 1.00 90.69 179 SER A CA 1
ATOM 1463 C C . SER A 1 179 ? 6.672 -8.637 -12.128 1.00 90.69 179 SER A C 1
ATOM 1465 O O . SER A 1 179 ? 7.632 -8.219 -12.776 1.00 90.69 179 SER A O 1
ATOM 1467 N N . THR A 1 180 ? 6.384 -9.939 -12.055 1.00 91.44 180 THR A N 1
ATOM 1468 C CA . THR A 1 180 ? 7.179 -10.973 -12.729 1.00 91.44 180 THR A CA 1
ATOM 1469 C C . THR A 1 180 ? 7.090 -10.857 -14.248 1.00 91.44 180 THR A C 1
ATOM 1471 O O . THR A 1 180 ? 8.120 -10.891 -14.919 1.00 91.44 180 THR A O 1
ATOM 1474 N N . VAL A 1 181 ? 5.889 -10.676 -14.807 1.00 90.69 181 VAL A N 1
ATOM 1475 C CA . VAL A 1 181 ? 5.710 -10.522 -16.262 1.00 90.69 181 VAL A CA 1
ATOM 1476 C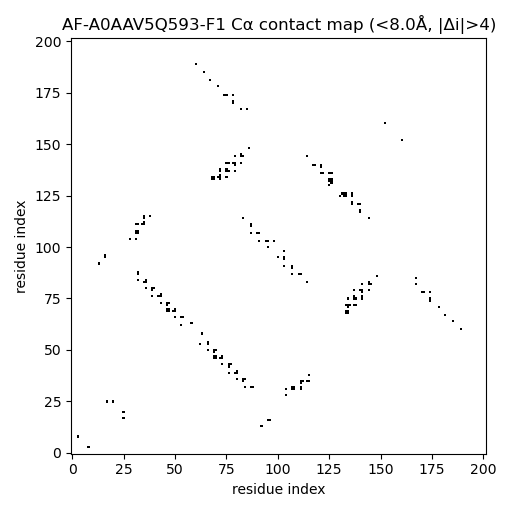 C . VAL A 1 181 ? 6.450 -9.283 -16.776 1.00 90.69 181 VAL A C 1
ATOM 1478 O O . VAL A 1 181 ? 7.137 -9.363 -17.798 1.00 90.69 181 VAL A O 1
ATOM 1481 N N . CYS A 1 182 ? 6.369 -8.160 -16.057 1.00 86.69 182 CYS A N 1
ATOM 1482 C CA . CYS A 1 182 ? 7.091 -6.938 -16.403 1.00 86.69 182 CYS A CA 1
ATOM 1483 C C . CYS A 1 182 ? 8.612 -7.141 -16.370 1.00 86.69 182 CYS A C 1
ATOM 1485 O O . CYS A 1 182 ? 9.283 -6.815 -17.350 1.00 86.69 182 CYS A O 1
ATOM 1487 N N . LEU A 1 183 ? 9.153 -7.740 -15.301 1.00 88.12 183 LEU A N 1
ATOM 1488 C CA . LEU A 1 183 ? 10.590 -8.011 -15.182 1.00 88.12 183 LEU A CA 1
ATOM 1489 C C . LEU A 1 183 ? 11.106 -8.932 -16.293 1.00 88.12 183 LEU A C 1
ATOM 1491 O O . LEU A 1 183 ? 12.155 -8.658 -16.873 1.00 88.12 183 LEU A O 1
ATOM 1495 N N . VAL A 1 184 ? 10.362 -9.984 -16.645 1.00 88.81 184 VAL A N 1
ATOM 1496 C CA . VAL A 1 184 ? 10.753 -10.894 -17.733 1.00 88.81 184 VAL A CA 1
ATOM 1497 C C . VAL A 1 184 ? 10.840 -10.153 -19.070 1.00 88.81 184 VAL A C 1
ATOM 1499 O O . VAL A 1 184 ? 11.810 -10.337 -19.805 1.00 88.81 184 VAL A O 1
ATOM 1502 N N . ARG A 1 185 ? 9.873 -9.282 -19.390 1.00 85.06 185 ARG A N 1
ATOM 1503 C CA . ARG A 1 185 ? 9.899 -8.488 -20.633 1.00 85.06 185 ARG A CA 1
ATOM 1504 C C . ARG A 1 185 ? 11.106 -7.551 -20.694 1.00 85.06 185 ARG A C 1
ATOM 1506 O O . ARG A 1 185 ? 11.773 -7.506 -21.723 1.00 85.06 185 ARG A O 1
ATOM 1513 N N . ILE A 1 186 ? 11.410 -6.868 -19.593 1.00 85.44 186 ILE A N 1
ATOM 1514 C CA . ILE A 1 186 ? 12.566 -5.963 -19.479 1.00 85.44 186 ILE A CA 1
ATOM 1515 C C . ILE A 1 186 ? 13.880 -6.716 -19.694 1.00 85.44 186 ILE A C 1
ATOM 1517 O O . ILE A 1 186 ? 14.719 -6.285 -20.481 1.00 85.44 186 ILE A O 1
ATOM 1521 N N . VAL A 1 187 ? 14.045 -7.869 -19.039 1.00 86.94 187 VAL A N 1
ATOM 1522 C CA . VAL A 1 187 ? 15.258 -8.690 -19.166 1.00 86.94 187 VAL A CA 1
ATOM 1523 C C . VAL A 1 187 ? 15.455 -9.179 -20.602 1.00 86.94 187 VAL A C 1
ATOM 1525 O O . VAL A 1 187 ? 16.584 -9.188 -21.090 1.00 86.94 187 VAL A O 1
ATOM 1528 N N . VAL A 1 188 ? 14.379 -9.559 -21.299 1.00 87.62 188 VAL A N 1
ATOM 1529 C CA . VAL A 1 188 ? 14.454 -10.004 -22.701 1.00 87.62 188 VAL A CA 1
ATOM 1530 C C . VAL A 1 188 ? 14.897 -8.874 -23.632 1.00 87.62 188 VAL A C 1
ATOM 1532 O O . VAL A 1 188 ? 15.777 -9.101 -24.458 1.00 87.62 188 VAL A O 1
ATOM 1535 N N . ILE A 1 189 ? 14.342 -7.666 -23.483 1.00 85.56 189 ILE A N 1
ATOM 1536 C CA . ILE A 1 189 ? 14.725 -6.499 -24.300 1.00 85.56 189 ILE A CA 1
ATOM 1537 C C . ILE A 1 189 ? 16.213 -6.191 -24.110 1.00 85.56 189 ILE A C 1
ATOM 1539 O O . ILE A 1 189 ? 16.955 -6.098 -25.086 1.00 85.56 189 ILE A O 1
ATOM 1543 N N . LEU A 1 190 ? 16.672 -6.160 -22.856 1.00 84.69 190 LEU A N 1
ATOM 1544 C CA . LEU A 1 190 ? 18.071 -5.894 -22.529 1.00 84.69 190 LEU A CA 1
ATOM 1545 C C . LEU A 1 190 ? 19.022 -6.949 -23.122 1.00 84.69 190 LEU A C 1
ATOM 1547 O O . LEU A 1 190 ? 20.099 -6.624 -23.612 1.00 84.69 190 LEU A O 1
ATOM 1551 N N . ARG A 1 191 ? 18.633 -8.231 -23.101 1.00 86.31 191 ARG A N 1
ATOM 1552 C CA . ARG A 1 191 ? 19.422 -9.316 -23.711 1.00 86.31 191 ARG A CA 1
ATOM 1553 C C . ARG A 1 191 ? 19.519 -9.175 -25.228 1.00 86.31 191 ARG A C 1
ATOM 1555 O O . ARG A 1 191 ? 20.583 -9.427 -25.784 1.00 86.31 191 ARG A O 1
ATOM 1562 N N . LEU A 1 192 ? 18.425 -8.793 -25.880 1.00 85.44 192 LEU A N 1
ATOM 1563 C CA . LEU A 1 192 ? 18.364 -8.658 -27.333 1.00 85.44 192 LEU A CA 1
ATOM 1564 C C . LEU A 1 192 ? 19.241 -7.496 -27.820 1.00 85.44 192 LEU A C 1
ATOM 1566 O O . LEU A 1 192 ? 19.948 -7.637 -28.813 1.00 85.44 192 LEU A O 1
ATOM 1570 N N . GLU A 1 193 ? 19.277 -6.395 -27.071 1.00 86.06 193 GLU A N 1
ATOM 1571 C CA . GLU A 1 193 ? 20.161 -5.257 -27.344 1.00 86.06 193 GLU A CA 1
ATOM 1572 C C . GLU A 1 193 ? 21.642 -5.604 -27.205 1.00 86.06 193 GLU A C 1
ATOM 1574 O O . GLU A 1 193 ? 22.423 -5.306 -28.105 1.00 86.06 193 GLU A O 1
ATOM 1579 N N . VAL A 1 194 ? 22.024 -6.297 -26.127 1.00 86.75 194 VAL A N 1
ATOM 1580 C CA . VAL A 1 194 ? 23.414 -6.738 -25.927 1.00 86.75 194 VAL A CA 1
ATOM 1581 C C . VAL A 1 194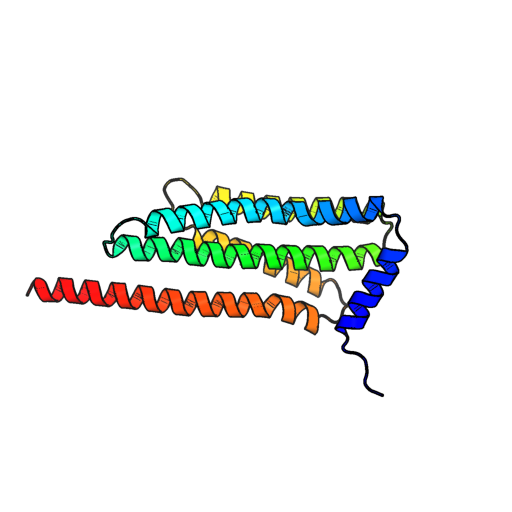 ? 23.862 -7.674 -27.054 1.00 86.75 194 VAL A C 1
ATOM 1583 O O . VAL A 1 194 ? 24.984 -7.561 -27.540 1.00 86.75 194 VAL A O 1
ATOM 1586 N N . LEU A 1 195 ? 22.988 -8.574 -27.519 1.00 86.31 195 LEU A N 1
ATOM 1587 C CA . LEU A 1 195 ? 23.287 -9.441 -28.665 1.00 86.31 195 LEU A CA 1
ATOM 1588 C C . LEU A 1 195 ? 23.471 -8.647 -29.965 1.00 86.31 195 LEU A C 1
ATOM 1590 O O . LEU A 1 195 ? 24.368 -8.962 -30.746 1.00 86.31 195 LEU A O 1
ATOM 1594 N N . MET A 1 196 ? 22.653 -7.616 -30.192 1.00 84.56 196 MET A N 1
ATOM 1595 C CA . MET A 1 196 ? 22.786 -6.754 -31.368 1.00 84.56 196 MET A CA 1
ATOM 1596 C C . MET A 1 196 ? 24.081 -5.937 -31.350 1.00 84.56 196 MET A C 1
ATOM 1598 O O . MET A 1 196 ? 24.693 -5.766 -32.402 1.00 84.56 196 MET A O 1
ATOM 1602 N N . GLU A 1 197 ? 24.527 -5.457 -30.186 1.00 85.69 197 GLU A N 1
ATOM 1603 C CA . GLU A 1 197 ? 25.817 -4.763 -30.079 1.00 85.69 197 GLU A CA 1
ATOM 1604 C C . GLU A 1 197 ? 26.996 -5.704 -30.340 1.00 85.69 197 GLU A C 1
ATOM 1606 O O . GLU A 1 197 ? 27.880 -5.367 -31.126 1.00 85.69 197 GLU A O 1
ATOM 1611 N N . MET A 1 198 ? 26.980 -6.911 -29.769 1.00 83.31 198 MET A N 1
ATOM 1612 C CA . MET A 1 198 ? 28.032 -7.912 -29.990 1.00 83.31 198 MET A CA 1
ATOM 1613 C C . MET A 1 198 ? 28.126 -8.340 -31.466 1.00 83.31 198 MET A C 1
ATOM 1615 O O . MET A 1 198 ? 29.224 -8.497 -31.995 1.00 83.31 198 MET A O 1
ATOM 1619 N N . GLY A 1 199 ? 26.988 -8.473 -32.157 1.00 79.94 199 GLY A N 1
ATOM 1620 C CA . GLY A 1 199 ? 26.943 -8.824 -33.582 1.00 79.94 199 GLY A CA 1
ATOM 1621 C C . GLY A 1 199 ? 27.410 -7.716 -34.532 1.00 79.94 199 GLY A C 1
ATOM 1622 O O . GLY A 1 199 ? 27.678 -7.995 -35.693 1.00 79.94 199 GLY A O 1
ATOM 1623 N N . LYS A 1 200 ? 27.523 -6.469 -34.061 1.00 77.00 200 LYS A N 1
ATOM 1624 C CA . LYS A 1 200 ? 27.985 -5.321 -34.860 1.00 77.00 200 LYS A CA 1
ATOM 1625 C C . LYS A 1 200 ? 29.504 -5.107 -34.787 1.00 77.00 200 LYS A C 1
ATOM 1627 O O . LYS A 1 200 ? 30.039 -4.297 -35.537 1.00 77.00 200 LYS A O 1
ATOM 1632 N N . VAL A 1 201 ? 30.172 -5.793 -33.856 1.00 71.56 201 VAL A N 1
ATOM 1633 C CA . VAL A 1 201 ? 31.622 -5.713 -33.596 1.00 71.56 201 VAL A CA 1
ATOM 1634 C C . VAL A 1 201 ? 32.401 -6.821 -34.329 1.00 71.56 201 VAL A C 1
ATOM 1636 O O . VAL A 1 201 ? 33.629 -6.790 -34.347 1.00 71.56 201 VAL A O 1
ATOM 1639 N N . THR A 1 202 ? 31.703 -7.772 -34.962 1.00 54.25 202 THR A N 1
ATOM 1640 C CA . THR A 1 202 ? 32.288 -8.864 -35.769 1.00 54.25 202 THR A CA 1
ATOM 1641 C C . THR A 1 202 ? 32.053 -8.606 -37.250 1.00 54.25 202 THR A C 1
ATOM 1643 O O . THR A 1 202 ? 32.959 -8.927 -38.049 1.00 54.25 202 THR A O 1
#

Sequence (202 aa):
MMDPPRYSLHWDRKTKVLKRLPTHIHMILTICRDIPIYLMLKHYFVLVSQWYELIAKDYKSVTTVRATEYFLASLWCLVCILLSYLVLDALMTRWLSMYAVQATIVRLLSMSLFIVATTEWVNHTFNTSENGFSLTVWILVACLLTLVFIFQSVFDRKVDIKQVVVFAVVPIGVASFVSTVCLVRIVVILRLEVLMEMGKVT

Secondary structure (DSSP, 8-state):
-PPPPTHHHHHHHHHHHHTTS-HHHHHHHHHHHHHHHHHHHHHHHHHHHHHHHHHTSPPPHHHHHHHHHHHHHHHHHHHHHHHHHHHHHHHHHHHHHHS-HHHHHHHHHHHHHHHHHHHHHHHHHH--TT---HHHHHHHHHHHHHHHHHHHHHT-TTS-HHHHHHHHHHHHHHHHHHHHHHHHHHHHHHHHHHHHHHHT--

Solvent-accessible surface area (backbone atoms only — not comparable to full-atom values): 11236 Å² total; per-residue (Å²): 135,81,78,74,65,68,65,58,58,53,53,50,50,48,50,58,56,54,72,73,52,62,71,69,58,54,52,53,54,51,52,53,64,45,52,48,44,54,56,50,49,55,53,37,52,55,35,50,49,56,29,50,61,51,68,75,48,90,81,59,76,74,57,55,59,55,35,51,38,36,51,51,22,35,53,36,40,54,50,37,45,53,51,52,51,52,49,52,53,57,49,51,60,51,37,60,73,76,46,58,64,71,65,37,50,55,53,48,44,52,54,37,50,48,55,44,49,53,50,53,51,50,46,62,73,53,62,45,99,84,47,86,56,58,36,60,47,32,51,50,49,38,50,53,55,47,50,52,46,50,52,55,53,68,78,42,88,86,59,79,57,69,61,62,48,50,67,58,46,50,62,53,52,52,52,50,52,52,50,51,56,52,51,52,52,52,54,50,54,55,52,52,51,54,51,54,55,59,65,71,76,110

Nearest PDB structures (foldseek):
  1r0d-assembly3_D  TM=5.901E-01  e=1.260E+00  Homo sapiens
  8oyx-assembly2_B  TM=3.513E-01  e=5.598E-01  synthetic construct
  8afz-assembly1_A  TM=3.197E-01  e=5.058E-01  Homo sapiens
  8gjg-assembly1_A  TM=3.292E-01  e=3.654E+00  synthetic construct

Mean predicted aligned error: 9.09 Å